Protein AF-0000000077151315 (afdb_homodimer)

Sequence (296 aa):
MQQDHISWLYKYLLETYQSPILENFLQLEIVEMAEGKFICKTKILDKHCNIYGFVHGGTLASLSDIVMGVSCITLKKRVVTIDMNNSYIKNSPVGCSLTAVGEVISNGKTIMRASGQIFNEDQQLLVRSQASYFVTGNFCENDYPRIKMQQDHISWLYKYLLETYQSPILENFLQLEIVEMAEGKFICKTKILDKHCNIYGFVHGGTLASLSDIVMGVSCITLKKRVVTIDMNNSYIKNSPVGCSLTAVGEVISNGKTIMRASGQIFNEDQQLLVRSQASYFVTGNFCENDYPRIK

Foldseek 3Di:
DPPQQQNVVVVVVVVVCVPPDPSVLQPWAWDDDDAQKTKIKGAFAPSQPDPVQWGDPVSVQVLFCVGQQVNLCSNFFDWDWDDKDKDFDDIDGHGWMKMKMKGWPANDPFKTKMKMWMATPVRDTGMIMITMIGTPGGHGPVPPPPPD/DPPQQFNVVVVVVVVVCVPPDPSVLQPWAWDDDDAQKTKIKGAFAPSQPDPVQWGDPVSVQVLFCVGQQVNLCSNFFDWDWDDKDKDFDDIDGHGWMKMKMKGWPANDPFKTKMKMWMATPVRDTGMIMITMIGTPGGHGPVPPPPPD

Radius of gyration: 18.77 Å; Cα contacts (8 Å, |Δi|>4): 744; chains: 2; bounding box: 46×67×43 Å

Organism: Ruminiclostridium cellulolyticum (strain ATCC 35319 / DSM 5812 / JCM 6584 / H10) (NCBI:txid394503)

Structure (mmCIF, N/CA/C/O backbone):
data_AF-0000000077151315-model_v1
#
loop_
_entity.id
_entity.type
_entity.pdbx_description
1 polymer 'Thioesterase superfamily protein'
#
loop_
_atom_site.group_PDB
_atom_site.id
_atom_site.type_symbol
_atom_site.label_atom_id
_atom_site.label_alt_id
_atom_site.label_comp_id
_atom_site.label_asym_id
_atom_site.label_entity_id
_atom_site.label_seq_id
_atom_site.pdbx_PDB_ins_code
_atom_site.Cartn_x
_atom_site.Cartn_y
_atom_site.Cartn_z
_atom_site.occupancy
_atom_site.B_iso_or_equiv
_atom_site.auth_seq_id
_atom_site.auth_comp_id
_atom_site.auth_asym_id
_atom_site.auth_atom_id
_atom_site.pdbx_PDB_model_num
ATOM 1 N N . MET A 1 1 ? 4.988 -30.891 -23.516 1 41.81 1 MET A N 1
ATOM 2 C CA . MET A 1 1 ? 5.695 -31.016 -22.234 1 41.81 1 MET A CA 1
ATOM 3 C C . MET A 1 1 ? 5.062 -30.109 -21.188 1 41.81 1 MET A C 1
ATOM 5 O O . MET A 1 1 ? 4.562 -29.031 -21.5 1 41.81 1 MET A O 1
ATOM 9 N N . GLN A 1 2 ? 4.453 -30.688 -20.188 1 49.34 2 GLN A N 1
ATOM 10 C CA . GLN A 1 2 ? 3.682 -29.969 -19.172 1 49.34 2 GLN A CA 1
ATOM 11 C C . GLN A 1 2 ? 4.383 -28.688 -18.75 1 49.34 2 GLN A C 1
ATOM 13 O O . GLN A 1 2 ? 5.527 -28.719 -18.281 1 49.34 2 GLN A O 1
ATOM 18 N N . GLN A 1 3 ? 4.043 -27.641 -19.344 1 62.59 3 GLN A N 1
ATOM 19 C CA . GLN A 1 3 ? 4.676 -26.359 -19.047 1 62.59 3 GLN A CA 1
ATOM 20 C C . GLN A 1 3 ? 4.766 -26.125 -17.531 1 62.59 3 GLN A C 1
ATOM 22 O O . GLN A 1 3 ? 3.793 -26.344 -16.812 1 62.59 3 GLN A O 1
ATOM 27 N N . ASP A 1 4 ? 6.02 -26.078 -17.016 1 88.25 4 ASP A N 1
ATOM 28 C CA . ASP A 1 4 ? 6.324 -25.766 -15.625 1 88.25 4 ASP A CA 1
ATOM 29 C C . ASP A 1 4 ? 5.504 -24.578 -15.133 1 88.25 4 ASP A C 1
ATOM 31 O O . ASP A 1 4 ? 5.215 -23.656 -15.898 1 88.25 4 ASP A O 1
ATOM 35 N N . HIS A 1 5 ? 4.582 -24.797 -14.234 1 93.19 5 HIS A N 1
ATOM 36 C CA . HIS A 1 5 ? 3.748 -23.75 -13.641 1 93.19 5 HIS A CA 1
ATOM 37 C C . HIS A 1 5 ? 4.508 -22.438 -13.531 1 93.19 5 HIS A C 1
ATOM 39 O O . HIS A 1 5 ? 3.957 -21.375 -13.82 1 93.19 5 HIS A O 1
ATOM 45 N N . ILE A 1 6 ? 5.758 -22.531 -13.227 1 96.31 6 ILE A N 1
ATOM 46 C CA . ILE A 1 6 ? 6.562 -21.328 -13.023 1 96.31 6 ILE A CA 1
ATOM 47 C C . ILE A 1 6 ? 6.789 -20.625 -14.359 1 96.31 6 ILE A C 1
ATOM 49 O O . ILE A 1 6 ? 6.707 -19.391 -14.438 1 96.31 6 ILE A O 1
ATOM 53 N N . SER A 1 7 ? 7.051 -21.344 -15.375 1 95.38 7 SER A N 1
ATOM 54 C CA . SER A 1 7 ? 7.262 -20.75 -16.688 1 95.38 7 SER A CA 1
ATOM 55 C C . SER A 1 7 ? 6 -20.078 -17.203 1 95.38 7 SER A C 1
ATOM 57 O O . SER A 1 7 ? 6.062 -18.984 -17.766 1 95.38 7 SER A O 1
ATOM 59 N N . TRP A 1 8 ? 4.953 -20.75 -17.094 1 94.5 8 TRP A N 1
ATOM 60 C CA . TRP A 1 8 ? 3.674 -20.172 -17.5 1 94.5 8 TRP A CA 1
ATOM 61 C C . TRP A 1 8 ? 3.365 -18.906 -16.719 1 94.5 8 TRP A C 1
ATOM 63 O O . TRP A 1 8 ? 2.967 -17.891 -17.297 1 94.5 8 TRP A O 1
ATOM 73 N N . LEU A 1 9 ? 3.506 -18.969 -15.383 1 95.94 9 LEU A N 1
ATOM 74 C CA . LEU A 1 9 ? 3.213 -17.828 -14.516 1 95.94 9 LEU A CA 1
ATOM 75 C C . LEU A 1 9 ? 4.086 -16.641 -14.867 1 95.94 9 LEU A C 1
ATOM 77 O O . LEU A 1 9 ? 3.613 -15.5 -14.859 1 95.94 9 LEU A O 1
ATOM 81 N N . TYR A 1 10 ? 5.324 -16.906 -15.141 1 96.31 10 TYR A N 1
ATOM 82 C CA . TYR A 1 10 ? 6.246 -15.844 -15.539 1 96.31 10 TYR A CA 1
ATOM 83 C C . TYR A 1 10 ? 5.723 -15.094 -16.75 1 96.31 10 TYR A C 1
ATOM 85 O O . TYR A 1 10 ? 5.652 -13.859 -16.75 1 96.31 10 TYR A O 1
ATOM 93 N N . LYS A 1 11 ? 5.32 -15.805 -17.766 1 94.62 11 LYS A N 1
ATOM 94 C CA . LYS A 1 11 ? 4.793 -15.195 -18.984 1 94.62 11 LYS A CA 1
ATOM 95 C C . LYS A 1 11 ? 3.492 -14.445 -18.719 1 94.62 11 LYS A C 1
ATOM 97 O O . LYS A 1 11 ? 3.271 -13.359 -19.25 1 94.62 11 LYS A O 1
ATOM 102 N N . TYR A 1 12 ? 2.684 -15.086 -17.953 1 94.81 12 TYR A N 1
ATOM 103 C CA . TYR A 1 12 ? 1.406 -14.484 -17.578 1 94.81 12 TYR A CA 1
ATOM 104 C C . TYR A 1 12 ? 1.612 -13.141 -16.906 1 94.81 12 TYR A C 1
ATOM 106 O O . TYR A 1 12 ? 0.965 -12.148 -17.266 1 94.81 12 TYR A O 1
ATOM 114 N N . LEU A 1 13 ? 2.512 -13.07 -15.906 1 96.19 13 LEU A N 1
ATOM 115 C CA . LEU A 1 13 ? 2.752 -11.844 -15.148 1 96.19 13 LEU A CA 1
ATOM 116 C C . LEU A 1 13 ? 3.418 -10.789 -16.031 1 96.19 13 LEU A C 1
ATOM 118 O O . LEU A 1 13 ? 3.119 -9.602 -15.906 1 96.19 13 LEU A O 1
ATOM 122 N N . LEU A 1 14 ? 4.297 -11.203 -16.922 1 95.88 14 LEU A N 1
ATOM 123 C CA . LEU A 1 14 ? 4.938 -10.273 -17.844 1 95.88 14 LEU A CA 1
ATOM 124 C C . LEU A 1 14 ? 3.898 -9.531 -18.672 1 95.88 14 LEU A C 1
ATOM 126 O O . LEU A 1 14 ? 4.008 -8.32 -18.891 1 95.88 14 LEU A O 1
ATOM 130 N N . GLU A 1 15 ? 2.977 -10.266 -19.109 1 94.06 15 GLU A N 1
ATOM 131 C CA . GLU A 1 15 ? 1.912 -9.664 -19.922 1 94.06 15 GLU A CA 1
ATOM 132 C C . GLU A 1 15 ? 1.004 -8.789 -19.062 1 94.06 15 GLU A C 1
ATOM 134 O O . GLU A 1 15 ? 0.651 -7.676 -19.453 1 94.06 15 GLU A O 1
ATOM 139 N N . THR A 1 16 ? 0.627 -9.289 -17.953 1 93.88 16 THR A N 1
ATOM 140 C CA . THR A 1 16 ? -0.289 -8.602 -17.047 1 93.88 16 THR A CA 1
ATOM 141 C C . THR A 1 16 ? 0.298 -7.266 -16.578 1 93.88 16 THR A C 1
ATOM 143 O O . THR A 1 16 ? -0.42 -6.273 -16.469 1 93.88 16 THR A O 1
ATOM 146 N N . TYR A 1 17 ? 1.638 -7.211 -16.328 1 95.62 17 TYR A N 1
ATOM 147 C CA . TYR A 1 17 ? 2.297 -6.023 -15.797 1 95.62 17 TYR A CA 1
ATOM 148 C C . TYR A 1 17 ? 2.377 -4.922 -16.844 1 95.62 17 TYR A C 1
ATOM 150 O O . TYR A 1 17 ? 2.717 -3.781 -16.531 1 95.62 17 TYR A O 1
ATOM 158 N N . GLN A 1 18 ? 1.958 -5.234 -18.062 1 94.75 18 GLN A N 1
ATOM 159 C CA . GLN A 1 18 ? 1.896 -4.215 -19.109 1 94.75 18 GLN A CA 1
ATOM 160 C C . GLN A 1 18 ? 0.583 -3.439 -19.047 1 94.75 18 GLN A C 1
ATOM 162 O O . GLN A 1 18 ? 0.461 -2.363 -19.641 1 94.75 18 GLN A O 1
ATOM 167 N N . SER A 1 19 ? -0.425 -4.059 -18.422 1 93.81 19 SER A N 1
ATOM 168 C CA . SER A 1 19 ? -1.686 -3.355 -18.219 1 93.81 19 SER A CA 1
ATOM 169 C C . SER A 1 19 ? -1.535 -2.254 -17.172 1 93.81 19 SER A C 1
ATOM 171 O O . SER A 1 19 ? -0.655 -2.324 -16.312 1 93.81 19 SER A O 1
ATOM 173 N N . PRO A 1 20 ? -2.289 -1.198 -17.234 1 93.12 20 PRO A N 1
ATOM 174 C CA . PRO A 1 20 ? -2.129 -0.068 -16.312 1 93.12 20 PRO A CA 1
ATOM 175 C C . PRO A 1 20 ? -2.693 -0.352 -14.922 1 93.12 20 PRO A C 1
ATOM 177 O O . PRO A 1 20 ? -3.564 0.379 -14.438 1 93.12 20 PRO A O 1
ATOM 180 N N . ILE A 1 21 ? -2.182 -1.355 -14.297 1 94.81 21 ILE A N 1
ATOM 181 C CA . ILE A 1 21 ? -2.572 -1.758 -12.953 1 94.81 21 ILE A CA 1
ATOM 182 C C . ILE A 1 21 ? -1.483 -1.36 -11.953 1 94.81 21 ILE A C 1
ATOM 184 O O . ILE A 1 21 ? -0.568 -0.607 -12.297 1 94.81 21 ILE A O 1
ATOM 188 N N . LEU A 1 22 ? -1.661 -1.704 -10.742 1 96.38 22 LEU A N 1
ATOM 189 C CA . LEU A 1 22 ? -0.76 -1.291 -9.672 1 96.38 22 LEU A CA 1
ATOM 190 C C . LEU A 1 22 ? 0.678 -1.688 -9.984 1 96.38 22 LEU A C 1
ATOM 192 O O . LEU A 1 22 ? 1.598 -0.882 -9.82 1 96.38 22 LEU A O 1
ATOM 196 N N . GLU A 1 23 ? 0.896 -2.9 -10.453 1 97.31 23 GLU A N 1
ATOM 197 C CA . GLU A 1 23 ? 2.232 -3.391 -10.781 1 97.31 23 GLU A CA 1
ATOM 198 C C . GLU A 1 23 ? 2.883 -2.539 -11.867 1 97.31 23 GLU A C 1
ATOM 200 O O . GLU A 1 23 ? 4.098 -2.326 -11.852 1 97.31 23 GLU A O 1
ATOM 205 N N . ASN A 1 24 ? 2.094 -2.084 -12.797 1 96.38 24 ASN A N 1
ATOM 206 C CA . ASN A 1 24 ? 2.59 -1.187 -13.836 1 96.38 24 ASN A CA 1
ATOM 207 C C . ASN A 1 24 ? 2.959 0.181 -13.266 1 96.38 24 ASN A C 1
ATOM 209 O O . ASN A 1 24 ? 3.998 0.743 -13.617 1 96.38 24 ASN A O 1
ATOM 213 N N . PHE A 1 25 ? 2.078 0.684 -12.461 1 97.25 25 PHE A N 1
ATOM 214 C CA . PHE A 1 25 ? 2.369 1.943 -11.789 1 97.25 25 PHE A CA 1
ATOM 215 C C . PHE A 1 25 ? 3.693 1.862 -11.039 1 97.25 25 PHE A C 1
ATOM 217 O O . PHE A 1 25 ? 4.484 2.807 -11.062 1 97.25 25 PHE A O 1
ATOM 224 N N . LEU A 1 26 ? 3.979 0.705 -10.438 1 97.5 26 LEU A N 1
ATOM 225 C CA . LEU A 1 26 ? 5.172 0.499 -9.617 1 97.5 26 LEU A CA 1
ATOM 226 C C . LEU A 1 26 ? 6.375 0.167 -10.492 1 97.5 26 LEU A C 1
ATOM 228 O O . LEU A 1 26 ? 7.504 0.092 -10 1 97.5 26 LEU A O 1
ATOM 232 N N . GLN A 1 27 ? 6.145 -0.12 -11.719 1 96.31 27 GLN A N 1
ATOM 233 C CA . GLN A 1 27 ? 7.203 -0.422 -12.672 1 96.31 27 GLN A CA 1
ATOM 234 C C . GLN A 1 27 ? 8.016 -1.633 -12.227 1 96.31 27 GLN A C 1
ATOM 236 O O . GLN A 1 27 ? 9.25 -1.574 -12.172 1 96.31 27 GLN A O 1
ATOM 241 N N . LEU A 1 28 ? 7.344 -2.701 -12.039 1 97.56 28 LEU A N 1
ATOM 242 C CA . LEU A 1 28 ? 7.992 -3.896 -11.508 1 97.56 28 LEU A CA 1
ATOM 243 C C . LEU A 1 28 ? 8.734 -4.648 -12.609 1 97.56 28 LEU A C 1
ATOM 245 O O . LEU A 1 28 ? 8.234 -4.762 -13.734 1 97.56 28 LEU A O 1
ATOM 249 N N . GLU A 1 29 ? 9.906 -5.051 -12.297 1 97.88 29 GLU A N 1
ATOM 250 C CA . GLU A 1 29 ? 10.688 -5.973 -13.109 1 97.88 29 GLU A CA 1
ATOM 251 C C . GLU A 1 29 ? 10.906 -7.297 -12.383 1 97.88 29 GLU A C 1
ATOM 253 O O . GLU A 1 29 ? 11.461 -7.324 -11.281 1 97.88 29 GLU A O 1
ATOM 258 N N . ILE A 1 30 ? 10.57 -8.414 -13.031 1 98.5 30 ILE A N 1
ATOM 259 C CA . ILE A 1 30 ? 10.727 -9.727 -12.406 1 98.5 30 ILE A CA 1
ATOM 260 C C . ILE A 1 30 ? 12.203 -10.125 -12.43 1 98.5 30 ILE A C 1
ATOM 262 O O . ILE A 1 30 ? 12.844 -10.109 -13.484 1 98.5 30 ILE A O 1
ATOM 266 N N . VAL A 1 31 ? 12.711 -10.492 -11.32 1 98.5 31 VAL A N 1
ATOM 267 C CA . VAL A 1 31 ? 14.109 -10.898 -11.203 1 98.5 31 VAL A CA 1
ATOM 268 C C . VAL A 1 31 ? 14.203 -12.414 -11.086 1 98.5 31 VAL A C 1
ATOM 270 O O . VAL A 1 31 ? 15.023 -13.047 -11.758 1 98.5 31 VAL A O 1
ATOM 273 N N . GLU A 1 32 ? 13.422 -12.945 -10.195 1 98.38 32 GLU A N 1
ATOM 274 C CA . GLU A 1 32 ? 13.438 -14.383 -9.945 1 98.38 32 GLU A CA 1
ATOM 275 C C . GLU A 1 32 ? 12.047 -14.883 -9.539 1 98.38 32 GLU A C 1
ATOM 277 O O . GLU A 1 32 ? 11.32 -14.195 -8.82 1 98.38 32 GLU A O 1
ATOM 282 N N . MET A 1 33 ? 11.766 -16.062 -9.984 1 98.25 33 MET A N 1
ATOM 283 C CA . MET A 1 33 ? 10.531 -16.75 -9.625 1 98.25 33 MET A CA 1
ATOM 284 C C . MET A 1 33 ? 10.766 -18.25 -9.445 1 98.25 33 MET A C 1
ATOM 286 O O . MET A 1 33 ? 11.32 -18.906 -10.336 1 98.25 33 MET A O 1
ATOM 290 N N . ALA A 1 34 ? 10.469 -18.703 -8.344 1 98 34 ALA A N 1
ATOM 291 C CA . ALA A 1 34 ? 10.547 -20.109 -7.992 1 98 34 ALA A CA 1
ATOM 292 C C . ALA A 1 34 ? 9.391 -20.516 -7.082 1 98 34 ALA A C 1
ATOM 294 O O . ALA A 1 34 ? 8.641 -19.656 -6.598 1 98 34 ALA A O 1
ATOM 295 N N . GLU A 1 35 ? 9.25 -21.797 -6.891 1 97.88 35 GLU A N 1
ATOM 296 C CA . GLU A 1 35 ? 8.172 -22.25 -6.012 1 97.88 35 GLU A CA 1
ATOM 297 C C . GLU A 1 35 ? 8.312 -21.656 -4.613 1 97.88 35 GLU A C 1
ATOM 299 O O . GLU A 1 35 ? 9.312 -21.891 -3.932 1 97.88 35 GLU A O 1
ATOM 304 N N . GLY A 1 36 ? 7.348 -20.875 -4.246 1 98.69 36 GLY A N 1
ATOM 305 C CA . GLY A 1 36 ? 7.301 -20.281 -2.916 1 98.69 36 GLY A CA 1
ATOM 306 C C . GLY A 1 36 ? 8.164 -19.047 -2.779 1 98.69 36 GLY A C 1
ATOM 307 O O . GLY A 1 36 ? 8.422 -18.578 -1.667 1 98.69 36 GLY A O 1
ATOM 308 N N . LYS A 1 37 ? 8.695 -18.578 -3.877 1 98.81 37 LYS A N 1
ATOM 309 C CA . LYS A 1 37 ? 9.602 -17.438 -3.822 1 98.81 37 LYS A CA 1
ATOM 310 C C . LYS A 1 37 ? 9.422 -16.531 -5.039 1 98.81 37 LYS A C 1
ATOM 312 O O . LYS A 1 37 ? 9.297 -17.016 -6.164 1 98.81 37 LYS A O 1
ATOM 317 N N . PHE A 1 38 ? 9.406 -15.242 -4.816 1 98.88 38 PHE A N 1
ATOM 318 C CA . PHE A 1 38 ? 9.312 -14.258 -5.883 1 98.88 38 PHE A CA 1
ATOM 319 C C . PHE A 1 38 ? 10.156 -13.031 -5.562 1 98.88 38 PHE A C 1
ATOM 321 O O . PHE A 1 38 ? 10.102 -12.5 -4.453 1 98.88 38 PHE A O 1
ATOM 328 N N . ILE A 1 39 ? 10.969 -12.594 -6.484 1 98.88 39 ILE A N 1
ATOM 329 C CA . ILE A 1 39 ? 11.828 -11.422 -6.344 1 98.88 39 ILE A CA 1
ATOM 330 C C . ILE A 1 39 ? 11.578 -10.461 -7.504 1 98.88 39 ILE A C 1
ATOM 332 O O . ILE A 1 39 ? 11.555 -10.875 -8.664 1 98.88 39 ILE A O 1
ATOM 336 N N . CYS A 1 40 ? 11.375 -9.203 -7.238 1 98.56 40 CYS A N 1
ATOM 337 C CA . CYS A 1 40 ? 11.258 -8.188 -8.273 1 98.56 40 CYS A CA 1
ATOM 338 C C . CYS A 1 40 ? 12.07 -6.949 -7.91 1 98.56 40 CYS A C 1
ATOM 340 O O . CYS A 1 40 ? 12.539 -6.812 -6.777 1 98.56 40 CYS A O 1
ATOM 342 N N . LYS A 1 41 ? 12.258 -6.133 -8.875 1 98.38 41 LYS A N 1
ATOM 343 C CA . LYS A 1 41 ? 12.938 -4.848 -8.734 1 98.38 41 LYS A CA 1
ATOM 344 C C . LYS A 1 41 ? 12.07 -3.709 -9.266 1 98.38 41 LYS A C 1
ATOM 346 O O . LYS A 1 41 ? 11.211 -3.922 -10.125 1 98.38 41 LYS A O 1
ATOM 351 N N . THR A 1 42 ? 12.328 -2.561 -8.742 1 97.75 42 THR A N 1
ATOM 352 C CA . THR A 1 42 ? 11.648 -1.363 -9.227 1 97.75 42 THR A CA 1
ATOM 353 C C . THR A 1 42 ? 12.555 -0.141 -9.094 1 97.75 42 THR A C 1
ATOM 355 O O . THR A 1 42 ? 13.289 -0.012 -8.109 1 97.75 42 THR A O 1
ATOM 358 N N . LYS A 1 43 ? 12.555 0.651 -10.07 1 96.38 43 LYS A N 1
ATOM 359 C CA . LYS A 1 43 ? 13.18 1.968 -9.992 1 96.38 43 LYS A CA 1
ATOM 360 C C . LYS A 1 43 ? 12.211 3.008 -9.438 1 96.38 43 LYS A C 1
ATOM 362 O O . LYS A 1 43 ? 11.125 3.205 -9.992 1 96.38 43 LYS A O 1
ATOM 367 N N . ILE A 1 44 ? 12.648 3.646 -8.445 1 96.69 44 ILE A N 1
ATOM 368 C CA . ILE A 1 44 ? 11.773 4.602 -7.77 1 96.69 44 ILE A CA 1
ATOM 369 C C . ILE A 1 44 ? 11.805 5.938 -8.508 1 96.69 44 ILE A C 1
ATOM 371 O O . ILE A 1 44 ? 12.867 6.539 -8.672 1 96.69 44 ILE A O 1
ATOM 375 N N . LEU A 1 45 ? 10.664 6.336 -8.938 1 96.06 45 LEU A N 1
ATOM 376 C CA . LEU A 1 45 ? 10.445 7.625 -9.586 1 96.06 45 LEU A CA 1
ATOM 377 C C . LEU A 1 45 ? 9.656 8.562 -8.68 1 96.06 45 LEU A C 1
ATOM 379 O O . LEU A 1 45 ? 9.211 8.164 -7.602 1 96.06 45 LEU A O 1
ATOM 383 N N . ASP A 1 46 ? 9.477 9.781 -9.086 1 94.81 46 ASP A N 1
ATOM 384 C CA . ASP A 1 46 ? 8.75 10.773 -8.289 1 94.81 46 ASP A CA 1
ATOM 385 C C . ASP A 1 46 ? 7.352 10.273 -7.934 1 94.81 46 ASP A C 1
ATOM 387 O O . ASP A 1 46 ? 6.867 10.516 -6.824 1 94.81 46 ASP A O 1
ATOM 391 N N . LYS A 1 47 ? 6.723 9.555 -8.836 1 96.06 47 LYS A N 1
ATOM 392 C CA . LYS A 1 47 ? 5.344 9.125 -8.641 1 96.06 47 LYS A CA 1
ATOM 393 C C . LYS A 1 47 ? 5.234 8.117 -7.504 1 96.06 47 LYS A C 1
ATOM 395 O O . LYS A 1 47 ? 4.137 7.848 -7.004 1 96.06 47 LYS A O 1
ATOM 400 N N . HIS A 1 48 ? 6.355 7.516 -7.141 1 97.62 48 HIS A N 1
ATOM 401 C CA . HIS A 1 48 ? 6.363 6.5 -6.09 1 97.62 48 HIS A CA 1
ATOM 402 C C . HIS A 1 48 ? 6.664 7.121 -4.73 1 97.62 48 HIS A C 1
ATOM 404 O O . HIS A 1 48 ? 6.723 6.41 -3.721 1 97.62 48 HIS A O 1
ATOM 410 N N . CYS A 1 49 ? 6.895 8.422 -4.691 1 95.69 49 CYS A N 1
ATOM 411 C CA . CYS A 1 49 ? 7.414 9.078 -3.496 1 95.69 49 CYS A CA 1
ATOM 412 C C . CYS A 1 49 ? 6.332 9.898 -2.809 1 95.69 49 CYS A C 1
ATOM 414 O O . CYS A 1 49 ? 5.305 10.211 -3.416 1 95.69 49 CYS A O 1
ATOM 416 N N . ASN A 1 50 ? 6.586 10.117 -1.556 1 93.25 50 ASN A N 1
ATOM 417 C CA . ASN A 1 50 ? 5.699 10.984 -0.783 1 93.25 50 ASN A CA 1
ATOM 418 C C . ASN A 1 50 ? 6.086 12.453 -0.921 1 93.25 50 ASN A C 1
ATOM 420 O O . ASN A 1 50 ? 6.973 12.797 -1.707 1 93.25 50 ASN A O 1
ATOM 424 N N . ILE A 1 51 ? 5.379 13.281 -0.218 1 90.56 51 ILE A N 1
ATOM 425 C CA . ILE A 1 51 ? 5.512 14.727 -0.36 1 90.56 51 ILE A CA 1
ATOM 426 C C . ILE A 1 51 ? 6.852 15.18 0.219 1 90.56 51 ILE A C 1
ATOM 428 O O . ILE A 1 51 ? 7.27 16.312 0.011 1 90.56 51 ILE A O 1
ATOM 432 N N . TYR A 1 52 ? 7.562 14.289 0.923 1 91 52 TYR A N 1
ATOM 433 C CA . TYR A 1 52 ? 8.852 14.633 1.506 1 91 52 TYR A CA 1
ATOM 434 C C . TYR A 1 52 ? 9.992 14.242 0.572 1 91 52 TYR A C 1
ATOM 436 O O . TYR A 1 52 ? 11.156 14.531 0.853 1 91 52 TYR A O 1
ATOM 444 N N . GLY A 1 53 ? 9.688 13.516 -0.469 1 91.06 53 GLY A N 1
ATOM 445 C CA . GLY A 1 53 ? 10.719 13.125 -1.414 1 91.06 53 GLY A CA 1
ATOM 446 C C . GLY A 1 53 ? 11.297 11.75 -1.13 1 91.06 53 GLY A C 1
ATOM 447 O O . GLY A 1 53 ? 12.344 11.383 -1.669 1 91.06 53 GLY A O 1
ATOM 448 N N . PHE A 1 54 ? 10.68 11.062 -0.267 1 94 54 PHE A N 1
ATOM 449 C CA . PHE A 1 54 ? 11.047 9.68 0.024 1 94 54 PHE A CA 1
ATOM 450 C C . PHE A 1 54 ? 9.992 8.719 -0.516 1 94 54 PHE A C 1
ATOM 452 O O . PHE A 1 54 ? 8.898 9.133 -0.89 1 94 54 PHE A O 1
ATOM 459 N N . VAL A 1 55 ? 10.391 7.473 -0.585 1 96.38 55 VAL A N 1
ATOM 460 C CA . VAL A 1 55 ? 9.43 6.488 -1.062 1 96.38 55 VAL A CA 1
ATOM 461 C C . VAL A 1 55 ? 8.203 6.48 -0.147 1 96.38 55 VAL A C 1
ATOM 463 O O . VAL A 1 55 ? 8.336 6.461 1.079 1 96.38 55 VAL A O 1
ATOM 466 N N . HIS A 1 56 ? 7.047 6.508 -0.727 1 97.56 56 HIS A N 1
ATOM 467 C CA . HIS A 1 56 ? 5.793 6.508 0.013 1 97.56 56 HIS A CA 1
ATOM 468 C C . HIS A 1 56 ? 5.617 5.215 0.803 1 97.56 56 HIS A C 1
ATOM 470 O O . HIS A 1 56 ? 5.922 4.129 0.303 1 97.56 56 HIS A O 1
ATOM 476 N N . GLY A 1 57 ? 5.102 5.277 2.055 1 97.5 57 GLY A N 1
ATOM 477 C CA . GLY A 1 57 ? 4.793 4.082 2.82 1 97.5 57 GLY A CA 1
ATOM 478 C C . GLY A 1 57 ? 3.836 3.146 2.107 1 97.5 57 GLY A C 1
ATOM 479 O O . GLY A 1 57 ? 3.982 1.924 2.182 1 97.5 57 GLY A O 1
ATOM 480 N N . GLY A 1 58 ? 2.85 3.709 1.48 1 98.12 58 GLY A N 1
ATOM 481 C CA . GLY A 1 58 ? 1.908 2.928 0.693 1 98.12 58 GLY A CA 1
ATOM 482 C C . GLY A 1 58 ? 2.561 2.205 -0.471 1 98.12 58 GLY A C 1
ATOM 483 O O . GLY A 1 58 ? 2.172 1.085 -0.808 1 98.12 58 GLY A O 1
ATOM 484 N N . THR A 1 59 ? 3.529 2.844 -1.119 1 98 59 THR A N 1
ATOM 485 C CA . THR A 1 59 ? 4.297 2.209 -2.184 1 98 59 THR A CA 1
ATOM 486 C C . THR A 1 59 ? 5.027 0.975 -1.661 1 98 59 THR A C 1
ATOM 488 O O . THR A 1 59 ? 4.945 -0.101 -2.258 1 98 59 THR A O 1
ATOM 491 N N . LEU A 1 60 ? 5.676 1.15 -0.554 1 98.5 60 LEU A N 1
ATOM 492 C CA . LEU A 1 60 ? 6.426 0.052 0.048 1 98.5 60 LEU A CA 1
ATOM 493 C C . LEU A 1 60 ? 5.488 -1.064 0.495 1 98.5 60 LEU A C 1
ATOM 495 O O . LEU A 1 60 ? 5.801 -2.246 0.336 1 98.5 60 LEU A O 1
ATOM 499 N N . ALA A 1 61 ? 4.336 -0.734 1.057 1 98.69 61 ALA A N 1
ATOM 500 C CA . AL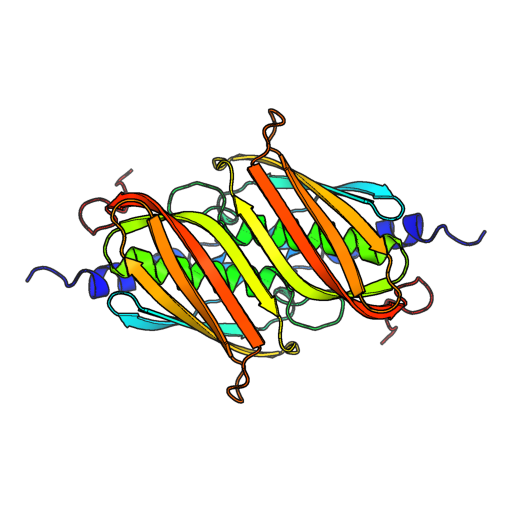A A 1 61 ? 3.34 -1.732 1.44 1 98.69 61 ALA A CA 1
ATOM 501 C C . ALA A 1 61 ? 2.838 -2.502 0.223 1 98.69 61 ALA A C 1
ATOM 503 O O . ALA A 1 61 ? 2.643 -3.719 0.286 1 98.69 61 ALA A O 1
ATOM 504 N N . SER A 1 62 ? 2.598 -1.814 -0.834 1 98.69 62 SER A N 1
ATOM 505 C CA . SER A 1 62 ? 2.135 -2.438 -2.07 1 98.69 62 SER A CA 1
ATOM 506 C C . SER A 1 62 ? 3.16 -3.43 -2.605 1 98.69 62 SER A C 1
ATOM 508 O O . SER A 1 62 ? 2.807 -4.543 -3 1 98.69 62 SER A O 1
ATOM 510 N N . LEU A 1 63 ? 4.422 -2.992 -2.633 1 98.62 63 LEU A N 1
ATOM 511 C CA . LEU A 1 63 ? 5.496 -3.885 -3.061 1 98.62 63 LEU A CA 1
ATOM 512 C C . LEU A 1 63 ? 5.52 -5.152 -2.211 1 98.62 63 LEU A C 1
ATOM 514 O O . LEU A 1 63 ? 5.617 -6.258 -2.744 1 98.62 63 LEU A O 1
ATOM 518 N N . SER A 1 64 ? 5.414 -4.945 -0.918 1 98.88 64 SER A N 1
ATOM 519 C CA . SER A 1 64 ? 5.402 -6.07 0.008 1 98.88 64 SER A CA 1
ATOM 520 C C . SER A 1 64 ? 4.262 -7.031 -0.306 1 98.88 64 SER A C 1
ATOM 522 O O . SER A 1 64 ? 4.469 -8.242 -0.395 1 98.88 64 SER A O 1
ATOM 524 N N . ASP A 1 65 ? 3.086 -6.516 -0.462 1 98.81 65 ASP A N 1
ATOM 525 C CA . ASP A 1 65 ? 1.906 -7.32 -0.761 1 98.81 65 ASP A CA 1
ATOM 526 C C . ASP A 1 65 ? 2.107 -8.133 -2.037 1 98.81 65 ASP A C 1
ATOM 528 O O . ASP A 1 65 ? 1.803 -9.328 -2.074 1 98.81 65 ASP A O 1
ATOM 532 N N . ILE A 1 66 ? 2.607 -7.504 -3.062 1 98.75 66 ILE A N 1
ATOM 533 C CA . ILE A 1 66 ? 2.73 -8.117 -4.383 1 98.75 66 ILE A CA 1
ATOM 534 C C . ILE A 1 66 ? 3.709 -9.281 -4.32 1 98.75 66 ILE A C 1
ATOM 536 O O . ILE A 1 66 ? 3.396 -10.391 -4.77 1 98.75 66 ILE A O 1
ATOM 540 N N . VAL A 1 67 ? 4.879 -9.086 -3.715 1 98.88 67 VAL A N 1
ATOM 541 C CA . VAL A 1 67 ? 5.879 -10.148 -3.756 1 98.88 67 VAL A CA 1
ATOM 542 C C . VAL A 1 67 ? 5.43 -11.32 -2.885 1 98.88 67 VAL A C 1
ATOM 544 O O . VAL A 1 67 ? 5.676 -12.477 -3.219 1 98.88 67 VAL A O 1
ATOM 547 N N . MET A 1 68 ? 4.809 -11.008 -1.756 1 98.88 68 MET A N 1
ATOM 548 C CA . MET A 1 68 ? 4.316 -12.086 -0.907 1 98.88 68 MET A CA 1
ATOM 549 C C . MET A 1 68 ? 3.146 -12.805 -1.567 1 98.88 68 MET A C 1
ATOM 551 O O . MET A 1 68 ? 3.088 -14.039 -1.568 1 98.88 68 MET A O 1
ATOM 555 N N . GLY A 1 69 ? 2.213 -12.094 -2.131 1 98.62 69 GLY A N 1
ATOM 556 C CA . GLY A 1 69 ? 1.089 -12.695 -2.83 1 98.62 69 GLY A CA 1
ATOM 557 C C . GLY A 1 69 ? 1.513 -13.586 -3.982 1 98.62 69 GLY A C 1
ATOM 558 O O . GLY A 1 69 ? 1.028 -14.711 -4.117 1 98.62 69 GLY A O 1
ATOM 559 N N . VAL A 1 70 ? 2.418 -13.102 -4.82 1 98.56 70 VAL A N 1
ATOM 560 C CA . VAL A 1 70 ? 2.875 -13.852 -5.98 1 98.56 70 VAL A CA 1
ATOM 561 C C . VAL A 1 70 ? 3.621 -15.109 -5.523 1 98.56 70 VAL A C 1
ATOM 563 O O . VAL A 1 70 ? 3.521 -16.156 -6.152 1 98.56 70 VAL A O 1
ATOM 566 N N . SER A 1 71 ? 4.434 -15.008 -4.449 1 98.81 71 SER A N 1
ATOM 567 C CA . SER A 1 71 ? 5.094 -16.203 -3.939 1 98.81 71 SER A CA 1
ATOM 568 C C . SER A 1 71 ? 4.086 -17.312 -3.668 1 98.81 71 SER A C 1
ATOM 570 O O . SER A 1 71 ? 4.383 -18.5 -3.881 1 98.81 71 SER A O 1
ATOM 572 N N . CYS A 1 72 ? 2.906 -16.969 -3.197 1 98.5 72 CYS A N 1
ATOM 573 C CA . CYS A 1 72 ? 1.851 -17.953 -2.975 1 98.5 72 CYS A CA 1
ATOM 574 C C . CYS A 1 72 ? 1.34 -18.516 -4.297 1 98.5 72 CYS A C 1
ATOM 576 O O . CYS A 1 72 ? 1.131 -19.719 -4.422 1 98.5 72 CYS A O 1
ATOM 578 N N . ILE A 1 73 ? 1.175 -17.641 -5.258 1 97.75 73 ILE A N 1
ATOM 579 C CA . ILE A 1 73 ? 0.637 -18.031 -6.559 1 97.75 73 ILE A CA 1
ATOM 580 C C . ILE A 1 73 ? 1.597 -19 -7.246 1 97.75 73 ILE A C 1
ATOM 582 O O . ILE A 1 73 ? 1.168 -19.891 -7.98 1 97.75 73 ILE A O 1
ATOM 586 N N . THR A 1 74 ? 2.898 -18.922 -6.977 1 97.88 74 THR A N 1
ATOM 587 C CA . THR A 1 74 ? 3.883 -19.828 -7.535 1 97.88 74 THR A CA 1
ATOM 588 C C . THR A 1 74 ? 3.592 -21.266 -7.098 1 97.88 74 THR A C 1
ATOM 590 O O . THR A 1 74 ? 4.102 -22.219 -7.691 1 97.88 74 THR A O 1
ATOM 593 N N . LEU A 1 75 ? 2.836 -21.422 -6.039 1 97.62 75 LEU A N 1
ATOM 594 C CA . LEU A 1 75 ? 2.48 -22.75 -5.527 1 97.62 75 LEU A CA 1
ATOM 595 C C . LEU A 1 75 ? 1.086 -23.156 -5.992 1 97.62 75 LEU A C 1
ATOM 597 O O . LEU A 1 75 ? 0.442 -24 -5.367 1 97.62 75 LEU A O 1
ATOM 601 N N . LYS A 1 76 ? 0.607 -22.422 -7.02 1 96 76 LYS A N 1
ATOM 602 C CA . LYS A 1 76 ? -0.61 -22.75 -7.758 1 96 76 LYS A CA 1
ATOM 603 C C . LYS A 1 76 ? -1.854 -22.469 -6.922 1 96 76 LYS A C 1
ATOM 605 O O . LYS A 1 76 ? -2.877 -23.141 -7.07 1 96 76 LYS A O 1
ATOM 610 N N . LYS A 1 77 ? -1.751 -21.562 -6.02 1 96.5 77 LYS A N 1
ATOM 611 C CA . LYS A 1 77 ? -2.893 -21.219 -5.176 1 96.5 77 LYS A CA 1
ATOM 612 C C . LYS A 1 77 ? -3.359 -19.797 -5.434 1 96.5 77 LYS A C 1
ATOM 614 O O . LYS A 1 77 ? -2.543 -18.875 -5.508 1 96.5 77 LYS A O 1
ATOM 619 N N . ARG A 1 78 ? -4.645 -19.625 -5.582 1 96.12 78 ARG A N 1
ATOM 620 C CA . ARG A 1 78 ? -5.289 -18.312 -5.586 1 96.12 78 ARG A CA 1
ATOM 621 C C . ARG A 1 78 ? -5.504 -17.797 -4.164 1 96.12 78 ARG A C 1
ATOM 623 O O . ARG A 1 78 ? -6.078 -18.5 -3.328 1 96.12 78 ARG A O 1
ATOM 630 N N . VAL A 1 79 ? -5.035 -16.547 -3.926 1 97.38 79 VAL A N 1
ATOM 631 C CA . VAL A 1 79 ? -5.066 -16.125 -2.531 1 97.38 79 VAL A CA 1
ATOM 632 C C . VAL A 1 79 ? -5.551 -14.68 -2.445 1 97.38 79 VAL A C 1
ATOM 634 O O . VAL A 1 79 ? -5.414 -13.914 -3.402 1 97.38 79 VAL A O 1
ATOM 637 N N . VAL A 1 80 ? -6.117 -14.328 -1.286 1 97.31 80 VAL A N 1
ATOM 638 C CA . VAL A 1 80 ? -6.445 -12.953 -0.925 1 97.31 80 VAL A CA 1
ATOM 639 C C . VAL A 1 80 ? -5.875 -12.633 0.455 1 97.31 80 VAL A C 1
ATOM 641 O O . VAL A 1 80 ? -5.852 -13.492 1.339 1 97.31 80 VAL A O 1
ATOM 644 N N . THR A 1 81 ? -5.422 -11.445 0.619 1 98.19 81 THR A N 1
ATOM 645 C CA . THR A 1 81 ? -4.758 -11.039 1.851 1 98.19 81 THR A CA 1
ATOM 646 C C . THR A 1 81 ? -5.758 -10.938 3 1 98.19 81 THR A C 1
ATOM 648 O O . THR A 1 81 ? -6.828 -10.352 2.848 1 98.19 81 THR A O 1
ATOM 651 N N . ILE A 1 82 ? -5.406 -11.461 4.145 1 98.12 82 ILE A N 1
ATOM 652 C CA . ILE A 1 82 ? -6.273 -11.367 5.312 1 98.12 82 ILE A CA 1
ATOM 653 C C . ILE A 1 82 ? -5.621 -10.477 6.371 1 98.12 82 ILE A C 1
ATOM 655 O O . ILE A 1 82 ? -6.312 -9.82 7.152 1 98.12 82 ILE A O 1
ATOM 659 N N . ASP A 1 83 ? -4.352 -10.531 6.426 1 98.5 83 ASP A N 1
ATOM 660 C CA . ASP A 1 83 ? -3.605 -9.641 7.309 1 98.5 83 ASP A CA 1
ATOM 661 C C . ASP A 1 83 ? -2.209 -9.367 6.754 1 98.5 83 ASP A C 1
ATOM 663 O O . ASP A 1 83 ? -1.593 -10.242 6.145 1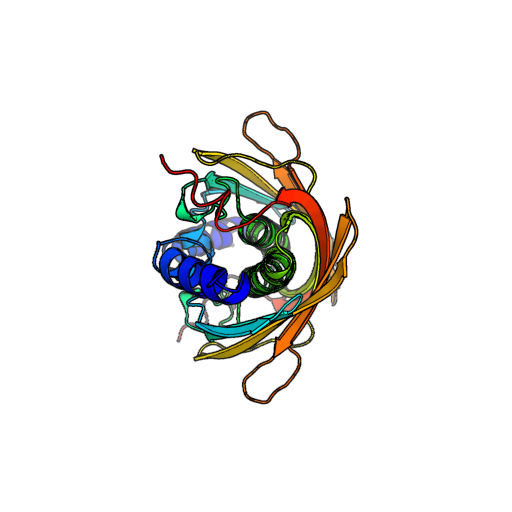 98.5 83 ASP A O 1
ATOM 667 N N . MET A 1 84 ? -1.742 -8.195 7.039 1 98.81 84 MET A N 1
ATOM 668 C CA . MET A 1 84 ? -0.393 -7.824 6.625 1 98.81 84 MET A CA 1
ATOM 669 C C . MET A 1 84 ? 0.222 -6.832 7.602 1 98.81 84 MET A C 1
ATOM 671 O O . MET A 1 84 ? -0.408 -5.836 7.961 1 98.81 84 MET A O 1
ATOM 675 N N . ASN A 1 85 ? 1.396 -7.145 7.984 1 98.88 85 ASN A N 1
ATOM 676 C CA . ASN A 1 85 ? 2.189 -6.27 8.836 1 98.88 85 ASN A CA 1
ATOM 677 C C . ASN A 1 85 ? 3.477 -5.828 8.148 1 98.88 85 ASN A C 1
ATOM 679 O O . ASN A 1 85 ? 4.18 -6.648 7.555 1 98.88 85 ASN A O 1
ATOM 683 N N . ASN A 1 86 ? 3.719 -4.594 8.211 1 98.81 86 ASN A N 1
ATOM 684 C CA . ASN A 1 86 ? 4.949 -4.016 7.68 1 98.81 86 ASN A CA 1
ATOM 685 C C . ASN A 1 86 ? 5.727 -3.264 8.758 1 98.81 86 ASN A C 1
ATOM 687 O O . ASN A 1 86 ? 5.172 -2.404 9.445 1 98.81 86 ASN A O 1
ATOM 691 N N . SER A 1 87 ? 6.941 -3.564 8.883 1 98.88 87 SER A N 1
ATOM 692 C CA . SER A 1 87 ? 7.891 -2.799 9.688 1 98.88 87 SER A CA 1
ATOM 693 C C . SER A 1 87 ? 8.836 -1.994 8.805 1 98.88 87 SER A C 1
ATOM 695 O O . SER A 1 87 ? 9.617 -2.566 8.039 1 98.88 87 SER A O 1
ATOM 697 N N . TYR A 1 88 ? 8.711 -0.704 8.906 1 98.5 88 TYR A N 1
ATOM 698 C CA . TYR A 1 88 ? 9.531 0.205 8.117 1 98.5 88 TYR A CA 1
ATOM 699 C C . TYR A 1 88 ? 10.812 0.575 8.867 1 98.5 88 TYR A C 1
ATOM 701 O O . TYR A 1 88 ? 10.766 1.328 9.844 1 98.5 88 TYR A O 1
ATOM 709 N N . ILE A 1 89 ? 11.922 0.164 8.383 1 97.88 89 ILE A N 1
ATOM 710 C CA . ILE A 1 89 ? 13.18 0.221 9.125 1 97.88 89 ILE A CA 1
ATOM 711 C C . ILE A 1 89 ? 13.984 1.445 8.688 1 97.88 89 ILE A C 1
ATOM 713 O O . ILE A 1 89 ? 14.539 2.164 9.523 1 97.88 89 ILE A O 1
ATOM 717 N N . LYS A 1 90 ? 14.094 1.616 7.387 1 94.5 90 LYS A N 1
ATOM 718 C CA . LYS A 1 90 ? 14.812 2.748 6.809 1 94.5 90 LYS A CA 1
ATOM 719 C C . LYS A 1 90 ? 14.086 3.289 5.582 1 94.5 90 LYS A C 1
ATOM 721 O O . LYS A 1 90 ? 13.398 2.543 4.879 1 94.5 90 LYS A O 1
ATOM 726 N N . ASN A 1 91 ? 14.242 4.582 5.332 1 89.56 91 ASN A N 1
ATOM 727 C CA . ASN A 1 91 ? 13.664 5.188 4.137 1 89.56 91 ASN A CA 1
ATOM 728 C C . ASN A 1 91 ? 14.68 5.242 2.996 1 89.56 91 ASN A C 1
ATOM 730 O O . ASN A 1 91 ? 15.875 5.043 3.211 1 89.56 91 ASN A O 1
ATOM 734 N N . SER A 1 92 ? 14.117 5.352 1.806 1 86.81 92 SER A N 1
ATOM 735 C CA . SER A 1 92 ? 14.969 5.547 0.638 1 86.81 92 SER A CA 1
ATOM 736 C C . SER A 1 92 ? 14.5 6.734 -0.197 1 86.81 92 SER A C 1
ATOM 738 O O . SER A 1 92 ? 13.297 6.949 -0.355 1 86.81 92 SER A O 1
ATOM 740 N N . PRO A 1 93 ? 15.453 7.496 -0.727 1 84.88 93 PRO A N 1
ATOM 741 C CA . PRO A 1 93 ? 15.086 8.672 -1.522 1 84.88 93 PRO A CA 1
ATOM 742 C C . PRO A 1 93 ? 14.648 8.312 -2.939 1 84.88 93 PRO A C 1
ATOM 744 O O . PRO A 1 93 ? 14.875 7.184 -3.391 1 84.88 93 PRO A O 1
ATOM 747 N N . VAL A 1 94 ? 14.094 9.266 -3.561 1 86.19 94 VAL A N 1
ATOM 748 C CA . VAL A 1 94 ? 13.75 9.164 -4.977 1 86.19 94 VAL A CA 1
ATOM 749 C C . VAL A 1 94 ? 15 8.836 -5.789 1 86.19 94 VAL A C 1
ATOM 751 O O . VAL A 1 94 ? 16.094 9.281 -5.453 1 86.19 94 VAL A O 1
ATOM 754 N N . GLY A 1 95 ? 14.75 8.078 -6.816 1 87.31 95 GLY A N 1
ATOM 755 C CA . GLY A 1 95 ? 15.82 7.777 -7.754 1 87.31 95 GLY A CA 1
ATOM 756 C C . GLY A 1 95 ? 16.547 6.484 -7.438 1 87.31 95 GLY A C 1
ATOM 757 O O . GLY A 1 95 ? 17.312 5.98 -8.258 1 87.31 95 GLY A O 1
ATOM 758 N N . CYS A 1 96 ? 16.266 5.922 -6.379 1 90.12 96 CYS A N 1
ATOM 759 C CA . CYS A 1 96 ? 16.922 4.672 -5.996 1 90.12 96 CYS A CA 1
ATOM 760 C C . CYS A 1 96 ? 16.188 3.475 -6.602 1 90.12 96 CYS A C 1
ATOM 762 O O . CYS A 1 96 ? 15.086 3.617 -7.137 1 90.12 96 CYS A O 1
ATOM 764 N N . SER A 1 97 ? 16.922 2.365 -6.598 1 96.31 97 SER A N 1
ATOM 765 C CA . SER A 1 97 ? 16.312 1.094 -6.969 1 96.31 97 SER A CA 1
ATOM 766 C C . SER A 1 97 ? 16.078 0.212 -5.746 1 96.31 97 SER A C 1
ATOM 768 O O . SER A 1 97 ? 16.938 0.135 -4.863 1 96.31 97 SER A O 1
ATOM 770 N N . LEU A 1 98 ? 14.945 -0.438 -5.797 1 98.31 98 LEU A N 1
ATOM 771 C CA . LEU A 1 98 ? 14.617 -1.343 -4.699 1 98.31 98 LEU A CA 1
ATOM 772 C C . LEU A 1 98 ? 14.5 -2.779 -5.199 1 98.31 98 LEU A C 1
ATOM 774 O O . LEU A 1 98 ? 14.086 -3.016 -6.336 1 98.31 98 LEU A O 1
ATOM 778 N N . THR A 1 99 ? 14.906 -3.691 -4.359 1 98.75 99 THR A N 1
ATOM 779 C CA . THR A 1 99 ? 14.641 -5.113 -4.555 1 98.75 99 THR A CA 1
ATOM 780 C C . THR A 1 99 ? 13.672 -5.633 -3.498 1 98.75 99 THR A C 1
ATOM 782 O O . THR A 1 99 ? 13.891 -5.445 -2.299 1 98.75 99 THR A O 1
ATOM 785 N N . ALA A 1 100 ? 12.633 -6.246 -3.926 1 98.88 100 ALA A N 1
ATOM 786 C CA . ALA A 1 100 ? 11.641 -6.832 -3.025 1 98.88 100 ALA A CA 1
ATOM 787 C C . ALA A 1 100 ? 11.625 -8.352 -3.141 1 98.88 100 ALA A C 1
ATOM 789 O O . ALA A 1 100 ? 11.656 -8.898 -4.246 1 98.88 100 ALA A O 1
ATOM 790 N N . VAL A 1 101 ? 11.531 -8.984 -1.964 1 98.94 101 VAL A N 1
ATOM 791 C CA . VAL A 1 101 ? 11.57 -10.438 -1.896 1 98.94 101 VAL A CA 1
ATOM 792 C C . VAL A 1 101 ? 10.359 -10.953 -1.126 1 98.94 101 VAL A C 1
ATOM 794 O O . VAL A 1 101 ? 10.055 -10.469 -0.034 1 98.94 101 VAL A O 1
ATOM 797 N N . GLY A 1 102 ? 9.633 -11.867 -1.701 1 98.94 102 GLY A N 1
ATOM 798 C CA . GLY A 1 102 ? 8.57 -12.594 -1.024 1 98.94 102 GLY A CA 1
ATOM 799 C C . GLY A 1 102 ? 8.852 -14.078 -0.909 1 98.94 102 GLY A C 1
ATOM 800 O O . GLY A 1 102 ? 9.359 -14.695 -1.848 1 98.94 102 GLY A O 1
ATOM 801 N N . GLU A 1 103 ? 8.516 -14.594 0.251 1 98.88 103 GLU A N 1
ATOM 802 C CA . GLU A 1 103 ? 8.719 -16.016 0.487 1 98.88 103 GLU A CA 1
ATOM 803 C C . GLU A 1 103 ? 7.586 -16.609 1.313 1 98.88 103 GLU A C 1
ATOM 805 O O . GLU A 1 103 ? 7.203 -16.062 2.344 1 98.88 103 GLU A O 1
ATOM 810 N N . VAL A 1 104 ? 7.172 -17.781 0.909 1 98.88 104 VAL A N 1
ATOM 811 C CA . VAL A 1 104 ? 6.16 -18.5 1.681 1 98.88 104 VAL A CA 1
ATOM 812 C C . VAL A 1 104 ? 6.812 -19.172 2.891 1 98.88 104 VAL A C 1
ATOM 814 O O . VAL A 1 104 ? 7.805 -19.891 2.754 1 98.88 104 VAL A O 1
ATOM 817 N N . ILE A 1 105 ? 6.234 -18.875 4.035 1 98.5 105 ILE A N 1
ATOM 818 C CA . ILE A 1 105 ? 6.703 -19.453 5.297 1 98.5 105 ILE A CA 1
ATOM 819 C C . ILE A 1 105 ? 5.926 -20.719 5.613 1 98.5 105 ILE A C 1
ATOM 821 O O . ILE A 1 105 ? 6.488 -21.688 6.133 1 98.5 105 ILE A O 1
ATOM 825 N N . SER A 1 106 ? 4.668 -20.672 5.359 1 98.56 106 SER A N 1
ATOM 826 C CA . SER A 1 106 ? 3.764 -21.797 5.621 1 98.56 106 SER A CA 1
ATOM 827 C C . SER A 1 106 ? 2.754 -21.969 4.492 1 98.56 106 SER A C 1
ATOM 829 O O . SER A 1 106 ? 2.023 -21.031 4.156 1 98.56 106 SER A O 1
ATOM 831 N N . ASN A 1 107 ? 2.695 -23.141 3.943 1 98.38 107 ASN A N 1
ATOM 832 C CA . ASN A 1 107 ? 1.833 -23.469 2.812 1 98.38 107 ASN A CA 1
ATOM 833 C C . ASN A 1 107 ? 0.606 -24.266 3.256 1 98.38 107 ASN A C 1
ATOM 835 O O . ASN A 1 107 ? 0.442 -25.422 2.881 1 98.38 107 ASN A O 1
ATOM 839 N N . GLY A 1 108 ? -0.212 -23.625 4.035 1 97.69 108 GLY A N 1
ATOM 840 C CA . GLY A 1 108 ? -1.427 -24.266 4.5 1 97.69 108 GLY A CA 1
ATOM 841 C C . GLY A 1 108 ? -2.471 -24.438 3.414 1 97.69 108 GLY A C 1
ATOM 842 O O . GLY A 1 108 ? -2.436 -23.734 2.4 1 97.69 108 GLY A O 1
ATOM 843 N N . LYS A 1 109 ? -3.43 -25.359 3.664 1 97.62 109 LYS A N 1
ATOM 844 C CA . LYS A 1 109 ? -4.504 -25.609 2.709 1 97.62 109 LYS A CA 1
ATOM 845 C C . LYS A 1 109 ? -5.477 -24.438 2.654 1 97.62 109 LYS A C 1
ATOM 847 O O . LYS A 1 109 ? -5.938 -24.047 1.576 1 97.62 109 LYS A O 1
ATOM 852 N N . THR A 1 110 ? -5.691 -23.859 3.805 1 98.19 110 THR A N 1
ATOM 853 C CA . THR A 1 110 ? -6.676 -22.797 3.914 1 98.19 110 THR A CA 1
ATOM 854 C C . THR A 1 110 ? -5.988 -21.438 4.098 1 98.19 110 THR A C 1
ATOM 856 O O . THR A 1 110 ? -6.422 -20.438 3.527 1 98.19 110 THR A O 1
ATOM 859 N N . ILE A 1 111 ? -4.965 -21.422 4.941 1 98.56 111 ILE A N 1
ATOM 860 C CA . ILE A 1 111 ? -4.227 -20.203 5.23 1 98.56 111 ILE A CA 1
ATOM 861 C C . ILE A 1 111 ? -2.754 -20.391 4.871 1 98.56 111 ILE A C 1
ATOM 863 O O . ILE A 1 111 ? -2.115 -21.344 5.316 1 98.56 111 ILE A O 1
ATOM 867 N N . MET A 1 112 ? -2.287 -19.469 4.055 1 98.81 112 MET A N 1
ATOM 868 C CA . MET A 1 112 ? -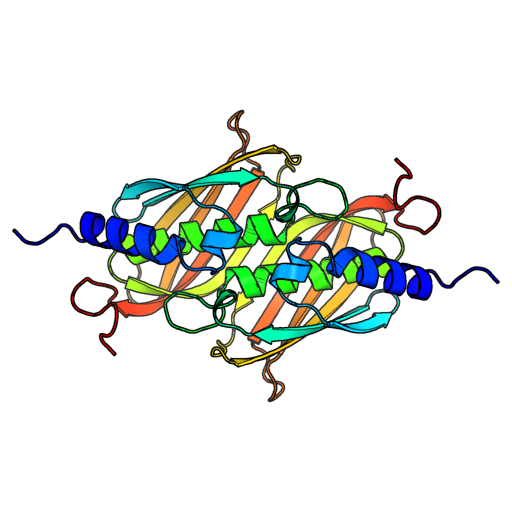0.855 -19.406 3.783 1 98.81 112 MET A CA 1
ATOM 869 C C . MET A 1 112 ? -0.224 -18.203 4.496 1 98.81 112 MET A C 1
ATOM 871 O O . MET A 1 112 ? -0.887 -17.203 4.73 1 98.81 112 MET A O 1
ATOM 875 N N . ARG A 1 113 ? 1.024 -18.375 4.859 1 98.88 113 ARG A N 1
ATOM 876 C CA . ARG A 1 113 ? 1.787 -17.266 5.441 1 98.88 113 ARG A CA 1
ATOM 877 C C . ARG A 1 113 ? 3.045 -16.984 4.629 1 98.88 113 ARG A C 1
ATOM 879 O O . ARG A 1 113 ? 3.723 -17.906 4.176 1 98.88 113 ARG A O 1
ATOM 886 N N . ALA A 1 114 ? 3.326 -15.773 4.473 1 98.94 114 ALA A N 1
ATOM 887 C CA . ALA A 1 114 ? 4.508 -15.359 3.719 1 98.94 114 ALA A CA 1
ATOM 888 C C . ALA A 1 114 ? 5.23 -14.219 4.418 1 98.94 114 ALA A C 1
ATOM 890 O O . ALA A 1 114 ? 4.633 -13.5 5.227 1 98.94 114 ALA A O 1
ATOM 891 N N . SER A 1 115 ? 6.469 -14.133 4.105 1 98.94 115 SER A N 1
ATOM 892 C CA . SER A 1 115 ? 7.285 -13.016 4.566 1 98.94 115 SER A CA 1
ATOM 893 C C . SER A 1 115 ? 7.852 -12.219 3.396 1 98.94 115 SER A C 1
ATOM 895 O O . SER A 1 115 ? 8.023 -12.758 2.299 1 98.94 115 SER A O 1
ATOM 897 N N . GLY A 1 116 ? 8.023 -10.938 3.6 1 98.88 116 GLY A N 1
ATOM 898 C CA . GLY A 1 116 ? 8.57 -10.023 2.607 1 98.88 116 GLY A CA 1
ATOM 899 C C . GLY A 1 116 ? 9.734 -9.203 3.129 1 98.88 116 GLY A C 1
ATOM 900 O O . GLY A 1 116 ? 9.805 -8.898 4.32 1 98.88 116 GLY A O 1
ATOM 901 N N . GLN A 1 117 ? 10.602 -8.93 2.271 1 98.94 117 GLN A N 1
ATOM 902 C CA . GLN A 1 117 ? 11.703 -8.016 2.543 1 98.94 117 GLN A CA 1
ATOM 903 C C . GLN A 1 117 ? 11.945 -7.082 1.361 1 98.94 117 GLN A C 1
ATOM 905 O O . GLN A 1 117 ? 11.828 -7.492 0.205 1 98.94 117 GLN A O 1
ATOM 910 N N . ILE A 1 118 ? 12.289 -5.828 1.651 1 98.81 118 ILE A N 1
ATOM 911 C CA . ILE A 1 118 ? 12.672 -4.863 0.625 1 98.81 118 ILE A CA 1
ATOM 912 C C . ILE A 1 118 ? 14.055 -4.289 0.941 1 98.81 118 ILE A C 1
ATOM 914 O O . ILE A 1 118 ? 14.312 -3.873 2.07 1 98.81 118 ILE A O 1
ATOM 918 N N . PHE A 1 119 ? 14.852 -4.246 -0.07 1 98.56 119 PHE A N 1
ATOM 919 C CA . PHE A 1 119 ? 16.219 -3.76 0.054 1 98.56 119 PHE A CA 1
ATOM 920 C C . PHE A 1 119 ? 16.484 -2.615 -0.919 1 98.56 119 PHE A C 1
ATOM 922 O O . PHE A 1 119 ? 15.875 -2.559 -1.993 1 98.56 119 PHE A O 1
ATOM 929 N N . ASN A 1 120 ? 17.391 -1.713 -0.513 1 96.56 120 ASN A N 1
ATOM 930 C CA . ASN A 1 120 ? 17.875 -0.737 -1.483 1 96.56 120 ASN A CA 1
ATOM 931 C C . ASN A 1 120 ? 19.078 -1.263 -2.252 1 96.56 120 ASN A C 1
ATOM 933 O O . ASN A 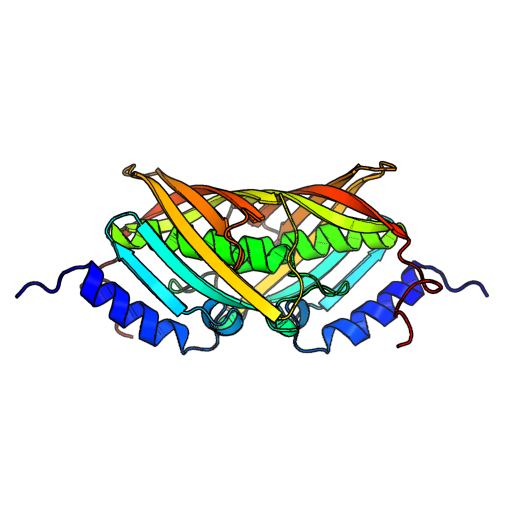1 120 ? 19.406 -2.447 -2.168 1 96.56 120 ASN A O 1
ATOM 937 N N . GLU A 1 121 ? 19.734 -0.391 -3.014 1 94.06 121 GLU A N 1
ATOM 938 C CA . GLU A 1 121 ? 20.828 -0.782 -3.889 1 94.06 121 GLU A CA 1
ATOM 939 C C . GLU A 1 121 ? 22.062 -1.202 -3.08 1 94.06 121 GLU A C 1
ATOM 941 O O . GLU A 1 121 ? 22.875 -1.992 -3.551 1 94.06 121 GLU A O 1
ATOM 946 N N . ASP A 1 122 ? 22.156 -0.662 -1.908 1 93.75 122 ASP A N 1
ATOM 947 C CA . ASP A 1 122 ? 23.281 -0.986 -1.033 1 93.75 122 ASP A CA 1
ATOM 948 C C . ASP A 1 122 ? 22.984 -2.221 -0.187 1 93.75 122 ASP A C 1
ATOM 950 O O . ASP A 1 122 ? 23.672 -2.49 0.796 1 93.75 122 ASP A O 1
ATOM 954 N N . GLN A 1 123 ? 21.875 -2.861 -0.435 1 95 123 GLN A N 1
ATOM 955 C CA . GLN A 1 123 ? 21.453 -4.09 0.226 1 95 123 GLN A CA 1
ATOM 956 C C . GLN A 1 123 ? 21.078 -3.83 1.683 1 95 123 GLN A C 1
ATOM 958 O O . GLN A 1 123 ? 21.156 -4.73 2.521 1 95 123 GLN A O 1
ATOM 963 N N . GLN A 1 124 ? 20.781 -2.611 1.946 1 96.31 124 GLN A N 1
ATOM 964 C CA . GLN A 1 124 ? 20.219 -2.316 3.258 1 96.31 124 GLN A CA 1
ATOM 965 C C . GLN A 1 124 ? 18.734 -2.67 3.305 1 96.31 124 GLN A C 1
ATOM 967 O O . GLN A 1 124 ? 17.984 -2.385 2.363 1 96.31 124 GLN A O 1
ATOM 972 N N . LEU A 1 125 ? 18.359 -3.314 4.434 1 98.25 125 LEU A N 1
ATOM 973 C CA . LEU A 1 125 ? 16.953 -3.68 4.633 1 98.25 125 LEU A CA 1
ATOM 974 C C . LEU A 1 125 ? 16.109 -2.445 4.934 1 98.25 125 LEU A C 1
ATOM 976 O O . LEU A 1 125 ? 16.391 -1.709 5.883 1 98.25 125 LEU A O 1
ATOM 980 N N . LEU A 1 126 ? 15.078 -2.246 4.148 1 98.19 126 LEU A N 1
ATOM 981 C CA . LEU A 1 126 ? 14.211 -1.088 4.316 1 98.19 126 LEU A CA 1
ATOM 982 C C . LEU A 1 126 ? 12.914 -1.479 5.023 1 98.19 126 LEU A C 1
ATOM 984 O O . LEU A 1 126 ? 12.398 -0.723 5.848 1 98.19 126 LEU A O 1
ATOM 988 N N . VAL A 1 127 ? 12.352 -2.629 4.664 1 98.69 127 VAL A N 1
ATOM 989 C CA . VAL A 1 127 ? 11.055 -3.062 5.184 1 98.69 127 VAL A CA 1
ATOM 990 C C . VAL A 1 127 ? 11.078 -4.57 5.426 1 98.69 127 VAL A C 1
ATOM 992 O O . VAL A 1 127 ? 11.609 -5.328 4.613 1 98.69 127 VAL A O 1
ATOM 995 N N . ARG A 1 128 ? 10.516 -4.965 6.477 1 98.81 128 ARG A N 1
ATOM 996 C CA . ARG A 1 128 ? 10.148 -6.355 6.734 1 98.81 128 ARG A CA 1
ATOM 997 C C . ARG A 1 128 ? 8.633 -6.504 6.863 1 98.81 128 ARG A C 1
ATOM 999 O O . ARG A 1 128 ? 7.98 -5.703 7.535 1 98.81 128 ARG A O 1
ATOM 1006 N N . SER A 1 129 ? 8.133 -7.523 6.246 1 98.88 129 SER A N 1
ATOM 1007 C CA . SER A 1 129 ? 6.684 -7.711 6.273 1 98.88 129 SER A CA 1
ATOM 1008 C C . SER A 1 129 ? 6.316 -9.172 6.516 1 98.88 129 SER A C 1
ATOM 1010 O O . SER A 1 129 ? 7.137 -10.062 6.293 1 98.88 129 SER A O 1
ATOM 1012 N N . GLN A 1 130 ? 5.168 -9.352 6.988 1 98.88 130 GLN A N 1
ATOM 1013 C CA . GLN A 1 130 ? 4.52 -10.648 7.113 1 98.88 130 GLN A CA 1
ATOM 1014 C C . GLN A 1 130 ? 3.033 -10.555 6.781 1 98.88 130 GLN A C 1
ATOM 1016 O O . GLN A 1 130 ? 2.369 -9.586 7.148 1 98.88 130 GLN A O 1
ATOM 1021 N N . ALA A 1 131 ? 2.539 -11.625 6.207 1 98.88 131 ALA A N 1
ATOM 1022 C CA . ALA A 1 131 ? 1.12 -11.609 5.859 1 98.88 131 ALA A CA 1
ATOM 1023 C C . ALA A 1 131 ? 0.533 -13.023 5.891 1 98.88 131 ALA A C 1
ATOM 1025 O O . ALA A 1 131 ? 1.265 -14.008 5.781 1 98.88 131 ALA A O 1
ATOM 1026 N N . SER A 1 132 ? -0.722 -13.031 6.07 1 98.81 132 SER A N 1
ATOM 1027 C CA . SER A 1 132 ? -1.525 -14.234 5.898 1 98.81 132 SER A CA 1
ATOM 1028 C C . SER A 1 132 ? -2.482 -14.102 4.719 1 98.81 132 SER A C 1
ATOM 1030 O O . SER A 1 132 ? -3.025 -13.023 4.473 1 98.81 132 SER A O 1
ATOM 1032 N N . TYR A 1 133 ? -2.67 -15.172 4.066 1 98.69 133 TYR A N 1
ATOM 1033 C CA . TYR A 1 133 ? -3.518 -15.211 2.879 1 98.69 133 TYR A CA 1
ATOM 1034 C C . TYR A 1 133 ? -4.547 -16.328 2.98 1 98.69 133 TYR A C 1
ATOM 1036 O O . TYR A 1 133 ? -4.215 -17.453 3.385 1 98.69 133 TYR A O 1
ATOM 1044 N N . PHE A 1 134 ? -5.746 -16.016 2.631 1 98.44 134 PHE A N 1
ATOM 1045 C CA . PHE A 1 134 ? -6.789 -17.031 2.504 1 98.44 134 PHE A CA 1
ATOM 1046 C C . PHE A 1 134 ? -6.773 -17.656 1.114 1 98.44 134 PHE A C 1
ATOM 1048 O O . PHE A 1 134 ? -6.754 -16.938 0.109 1 98.44 134 PHE A O 1
ATOM 1055 N N . VAL A 1 135 ? -6.777 -18.953 1.046 1 98.06 135 VAL A N 1
ATOM 1056 C CA . VAL A 1 135 ? -6.773 -19.672 -0.227 1 98.06 135 VAL A CA 1
ATOM 1057 C C . VAL A 1 135 ? -8.203 -19.766 -0.765 1 98.06 135 VAL A C 1
ATOM 1059 O O . VAL A 1 135 ? -9.07 -20.359 -0.122 1 98.06 135 VAL A O 1
ATOM 1062 N N . THR A 1 136 ? -8.398 -19.219 -1.941 1 95.88 136 THR A N 1
ATOM 1063 C CA . THR A 1 136 ? -9.75 -19.203 -2.488 1 95.88 136 THR A CA 1
ATOM 1064 C C . THR A 1 136 ? -9.891 -20.203 -3.629 1 95.88 136 THR A C 1
ATOM 1066 O O . THR A 1 136 ? -10.977 -20.375 -4.184 1 95.88 136 THR A O 1
ATOM 1069 N N . GLY A 1 137 ? -8.805 -20.812 -4.031 1 94.38 137 GLY A N 1
ATOM 1070 C CA . GLY A 1 137 ? -8.805 -21.781 -5.102 1 94.38 137 GLY A CA 1
ATOM 1071 C C . GLY A 1 137 ? -7.438 -22 -5.727 1 94.38 137 GLY A C 1
ATOM 1072 O O . GLY A 1 137 ? -6.414 -21.797 -5.07 1 94.38 137 GLY A O 1
ATOM 1073 N N . ASN A 1 138 ? -7.5 -22.531 -6.914 1 93.5 138 ASN A N 1
ATOM 1074 C CA . ASN A 1 138 ? -6.266 -22.797 -7.645 1 93.5 138 ASN A CA 1
ATOM 1075 C C . ASN A 1 138 ? -5.961 -21.688 -8.648 1 93.5 138 ASN A C 1
ATOM 1077 O O . ASN A 1 138 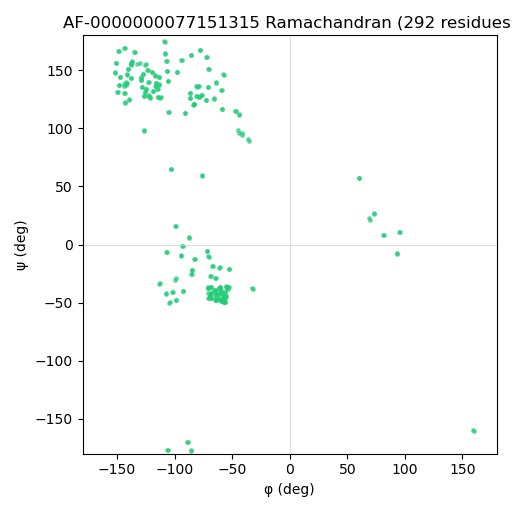? -6.875 -21.047 -9.172 1 93.5 138 ASN A O 1
ATOM 1081 N N . PHE A 1 139 ? -4.715 -21.5 -8.836 1 93.88 139 PHE A N 1
ATOM 1082 C CA . PHE A 1 139 ? -4.25 -20.609 -9.891 1 93.88 139 PHE A CA 1
ATOM 1083 C C . PHE A 1 139 ? -3.254 -21.312 -10.797 1 93.88 139 PHE A C 1
ATOM 1085 O O . PHE A 1 139 ? -2.068 -21.406 -10.477 1 93.88 139 PHE A O 1
ATOM 1092 N N . CYS A 1 140 ? -3.83 -21.766 -11.93 1 88 140 CYS A N 1
ATOM 1093 C CA . CYS A 1 140 ? -2.986 -22.5 -12.867 1 88 140 CYS A CA 1
ATOM 1094 C C . CYS A 1 140 ? -3.451 -22.297 -14.305 1 88 140 CYS A C 1
ATOM 1096 O O . CYS A 1 140 ? -4.465 -21.625 -14.539 1 88 140 CYS A O 1
ATOM 1098 N N . GLU A 1 141 ? -2.584 -22.703 -15.195 1 84.19 141 GLU A N 1
ATOM 1099 C CA . GLU A 1 141 ? -2.775 -22.469 -16.625 1 84.19 141 GLU A CA 1
ATOM 1100 C C . GLU A 1 141 ? -4.137 -22.969 -17.078 1 84.19 141 GLU A C 1
ATOM 1102 O O . GLU A 1 141 ? -4.699 -22.453 -18.062 1 84.19 141 GLU A O 1
ATOM 1107 N N . ASN A 1 142 ? -4.684 -23.828 -16.344 1 78.69 142 ASN A N 1
ATOM 1108 C CA . ASN A 1 142 ? -5.98 -24.375 -16.734 1 78.69 142 ASN A CA 1
ATOM 1109 C C . ASN A 1 142 ? -7.129 -23.5 -16.25 1 78.69 142 ASN A C 1
ATOM 1111 O O . ASN A 1 142 ? -8.227 -23.531 -16.797 1 78.69 142 ASN A O 1
ATOM 1115 N N . ASP A 1 143 ? -6.945 -22.75 -15.219 1 72.75 143 ASP A N 1
ATOM 1116 C CA . ASP A 1 143 ? -7.984 -21.938 -14.57 1 72.75 143 ASP A CA 1
ATOM 1117 C C . ASP A 1 143 ? -7.91 -20.484 -15.016 1 72.75 143 ASP A C 1
ATOM 1119 O O . ASP A 1 143 ? -8.922 -19.781 -15.016 1 72.75 143 ASP A O 1
ATOM 1123 N N . TYR A 1 144 ? -6.82 -19.953 -15.383 1 65.75 144 TYR A N 1
ATOM 1124 C CA . TYR A 1 144 ? -6.602 -18.547 -15.688 1 65.75 144 TYR A CA 1
ATOM 1125 C C . TYR A 1 144 ? -5.852 -18.391 -17 1 65.75 144 TYR A C 1
ATOM 1127 O O . TYR A 1 144 ? -4.988 -19.203 -17.344 1 65.75 144 TYR A O 1
ATOM 1135 N N . PRO A 1 145 ? -5.988 -17.281 -17.656 1 56.28 145 PRO A N 1
ATOM 1136 C CA . PRO A 1 145 ? -7.062 -16.297 -17.5 1 56.28 145 PRO A CA 1
ATOM 1137 C C . PRO A 1 145 ? -8.43 -16.844 -17.922 1 56.28 145 PRO A C 1
ATOM 1139 O O . PRO A 1 145 ? -8.508 -17.75 -18.766 1 56.28 145 PRO A O 1
ATOM 1142 N N . ARG A 1 146 ? -9.547 -16.75 -16.922 1 49.19 146 ARG A N 1
ATOM 1143 C CA . ARG A 1 146 ? -10.852 -17.156 -17.422 1 49.19 146 ARG A CA 1
ATOM 1144 C C . ARG A 1 146 ? -11.109 -16.578 -18.812 1 49.19 146 ARG A C 1
ATOM 1146 O O . ARG A 1 146 ? -10.93 -15.383 -19.031 1 49.19 146 ARG A O 1
ATOM 1153 N N . ILE A 1 147 ? -10.867 -17.297 -19.844 1 37.72 147 ILE A N 1
ATOM 1154 C CA . ILE A 1 147 ? -11.367 -16.953 -21.172 1 37.72 147 ILE A CA 1
ATOM 1155 C C . ILE A 1 147 ? -12.766 -16.344 -21.062 1 37.72 147 ILE A C 1
ATOM 1157 O O . ILE A 1 147 ? -13.672 -16.953 -20.484 1 37.72 147 ILE A O 1
ATOM 1161 N N . LYS A 1 148 ? -12.836 -15.016 -20.938 1 34.62 148 LYS A N 1
ATOM 1162 C CA . LYS A 1 148 ? -14.156 -14.531 -21.344 1 34.62 148 LYS A CA 1
ATOM 1163 C C . LYS A 1 148 ? -14.578 -15.141 -22.672 1 34.62 148 LYS A C 1
ATOM 1165 O O . LYS A 1 148 ? -13.773 -15.258 -23.594 1 34.62 148 LYS A O 1
ATOM 1170 N N . MET B 1 1 ? -5.555 37.125 8.617 1 41.34 1 MET B N 1
ATOM 1171 C CA . MET B 1 1 ? -6.109 36.188 9.586 1 41.34 1 MET B CA 1
ATOM 1172 C C . MET B 1 1 ? -5.414 34.844 9.477 1 41.34 1 MET B C 1
ATOM 1174 O O . MET B 1 1 ? -5.016 34.406 8.391 1 41.34 1 MET B O 1
ATOM 1178 N N . GLN B 1 2 ? -4.648 34.469 10.477 1 49.41 2 GLN B N 1
ATOM 1179 C CA . GLN B 1 2 ? -3.807 33.281 10.477 1 49.41 2 GLN B CA 1
ATOM 1180 C C . GLN B 1 2 ? -4.527 32.094 9.844 1 49.41 2 GLN B C 1
ATOM 1182 O O . GLN B 1 2 ? -5.609 31.688 10.297 1 49.41 2 GLN B O 1
ATOM 1187 N N . GLN B 1 3 ? -4.309 31.859 8.625 1 62.38 3 GLN B N 1
ATOM 1188 C CA . GLN B 1 3 ? -4.973 30.781 7.918 1 62.38 3 GLN B CA 1
ATOM 1189 C C . GLN B 1 3 ? -4.918 29.484 8.727 1 62.38 3 GLN B C 1
ATOM 1191 O O . GLN B 1 3 ? -3.871 29.125 9.266 1 62.38 3 GLN B O 1
ATOM 1196 N N . ASP B 1 4 ? -6.121 29.016 9.164 1 88.19 4 ASP B N 1
ATOM 1197 C CA . ASP B 1 4 ? -6.297 27.75 9.867 1 88.19 4 ASP B CA 1
ATOM 1198 C C . ASP B 1 4 ? -5.496 26.625 9.203 1 88.19 4 ASP B C 1
ATOM 1200 O O . ASP B 1 4 ? -5.312 26.625 7.984 1 88.19 4 ASP B O 1
ATOM 1204 N N . HIS B 1 5 ? -4.488 26.125 9.867 1 93 5 HIS B N 1
ATOM 1205 C CA . HIS B 1 5 ? -3.646 25.031 9.383 1 93 5 HIS B CA 1
ATOM 1206 C C . HIS B 1 5 ? -4.441 24.078 8.508 1 93 5 HIS B C 1
ATOM 1208 O O . HIS B 1 5 ? -3.959 23.625 7.465 1 93 5 HIS B O 1
ATOM 1214 N N . ILE B 1 6 ? -5.652 23.844 8.883 1 96.19 6 ILE B N 1
ATOM 1215 C CA . ILE B 1 6 ? -6.484 22.891 8.164 1 96.19 6 ILE B CA 1
ATOM 1216 C C . ILE B 1 6 ? -6.844 23.438 6.785 1 96.19 6 ILE B C 1
ATOM 1218 O O . ILE B 1 6 ? -6.816 22.719 5.789 1 96.19 6 ILE B O 1
ATOM 1222 N N . SER B 1 7 ? -7.168 24.672 6.703 1 95.25 7 SER B N 1
ATOM 1223 C CA . SER B 1 7 ? -7.512 25.297 5.43 1 95.25 7 SER B CA 1
ATOM 1224 C C . SER B 1 7 ? -6.32 25.297 4.477 1 95.25 7 SER B C 1
ATOM 1226 O O . SER B 1 7 ? -6.473 25.016 3.289 1 95.25 7 SER B O 1
ATOM 1228 N N . TRP B 1 8 ? -5.246 25.688 4.969 1 94.5 8 TRP B N 1
ATOM 1229 C CA . TRP B 1 8 ? -4.027 25.688 4.164 1 94.5 8 TRP B CA 1
ATOM 1230 C C . TRP B 1 8 ? -3.705 24.281 3.676 1 94.5 8 TRP B C 1
ATOM 1232 O O . TRP B 1 8 ? -3.396 24.078 2.498 1 94.5 8 TRP B O 1
ATOM 1242 N N . LEU B 1 9 ? -3.73 23.297 4.594 1 95.88 9 LEU B N 1
ATOM 1243 C CA . LEU B 1 9 ? -3.408 21.906 4.266 1 95.88 9 LEU B CA 1
ATOM 1244 C C . LEU B 1 9 ? -4.352 21.375 3.195 1 95.88 9 LEU B C 1
ATOM 1246 O O . LEU B 1 9 ? -3.926 20.656 2.291 1 95.88 9 LEU B O 1
ATOM 1250 N N . TYR B 1 10 ? -5.594 21.703 3.332 1 96.25 10 TYR B N 1
ATOM 1251 C CA . TYR B 1 10 ? -6.59 21.281 2.348 1 96.25 10 TYR B CA 1
ATOM 1252 C C . TYR B 1 10 ? -6.195 21.75 0.949 1 96.25 10 TYR B C 1
ATOM 1254 O O . TYR B 1 10 ? -6.172 20.938 0.01 1 96.25 10 TYR B O 1
ATOM 1262 N N . LYS B 1 11 ? -5.859 22.984 0.801 1 94.56 11 LYS B N 1
ATOM 1263 C CA . LYS B 1 11 ? -5.461 23.547 -0.489 1 94.56 11 LYS B CA 1
ATOM 1264 C C . LYS B 1 11 ? -4.172 22.906 -0.99 1 94.56 11 LYS B C 1
ATOM 1266 O O . LYS B 1 11 ? -4.035 22.609 -2.18 1 94.56 11 LYS B O 1
ATOM 1271 N N . TYR B 1 12 ? -3.271 22.766 -0.08 1 94.75 12 TYR B N 1
ATOM 1272 C CA . TYR B 1 12 ? -1.992 22.141 -0.405 1 94.75 12 TYR B CA 1
ATOM 1273 C C . TYR B 1 12 ? -2.193 20.75 -0.978 1 94.75 12 TYR B C 1
ATOM 1275 O O . TYR B 1 12 ? -1.617 20.406 -2.014 1 94.75 12 TYR B O 1
ATOM 1283 N N . LEU B 1 13 ? -3.008 19.906 -0.324 1 96.12 13 LEU B N 1
ATOM 1284 C CA . LEU B 1 13 ? -3.232 18.531 -0.753 1 96.12 13 LEU B CA 1
ATOM 1285 C C . LEU B 1 13 ? -4.008 18.5 -2.066 1 96.12 13 LEU B C 1
ATOM 1287 O O . LEU B 1 13 ? -3.746 17.641 -2.92 1 96.12 13 LEU B O 1
ATOM 1291 N N . LEU B 1 14 ? -4.941 19.406 -2.242 1 95.75 14 LEU B N 1
ATOM 1292 C CA . LEU B 1 14 ? -5.691 19.484 -3.492 1 95.75 14 LEU B CA 1
ATOM 1293 C C . LEU B 1 14 ? -4.75 19.688 -4.676 1 95.75 14 LEU B C 1
ATOM 1295 O O . LEU B 1 14 ? -4.922 19.062 -5.723 1 95.75 14 LEU B O 1
ATOM 1299 N N . GLU B 1 15 ? -3.838 20.531 -4.477 1 94 15 GLU B N 1
ATOM 1300 C CA . GLU B 1 15 ? -2.863 20.797 -5.531 1 94 15 GLU B CA 1
ATOM 1301 C C . GLU B 1 15 ? -1.922 19.609 -5.723 1 94 15 GLU B C 1
ATOM 1303 O O . GLU B 1 15 ? -1.645 19.203 -6.855 1 94 15 GLU B O 1
ATOM 1308 N N . THR B 1 16 ? -1.435 19.094 -4.664 1 93.88 16 THR B N 1
ATOM 1309 C CA . THR B 1 16 ? -0.475 17.984 -4.68 1 93.88 16 THR B CA 1
ATOM 1310 C C . THR B 1 16 ? -1.074 16.766 -5.355 1 93.88 16 THR B C 1
ATOM 1312 O O . THR B 1 16 ? -0.388 16.062 -6.098 1 93.88 16 THR B O 1
ATOM 1315 N N . TYR B 1 17 ? -2.387 16.484 -5.125 1 95.56 17 TYR B N 1
ATOM 1316 C CA . TYR B 1 17 ? -3.045 15.281 -5.633 1 95.56 17 TYR B CA 1
ATOM 1317 C C . TYR B 1 17 ? -3.25 15.367 -7.141 1 95.56 17 TYR B C 1
ATOM 1319 O O . TYR B 1 17 ? -3.605 14.375 -7.785 1 95.56 17 TYR B O 1
ATOM 1327 N N . GLN B 1 18 ? -2.928 16.516 -7.719 1 94.62 18 GLN B N 1
ATOM 1328 C CA . GLN B 1 18 ? -2.992 16.656 -9.172 1 94.62 18 GLN B CA 1
ATOM 1329 C C . GLN B 1 18 ? -1.709 16.156 -9.828 1 94.62 18 GLN B C 1
ATOM 1331 O O . GLN B 1 18 ? -1.678 15.922 -11.039 1 94.62 18 GLN B O 1
ATOM 1336 N N . SER B 1 19 ? -0.628 16.125 -9.055 1 93.75 19 SER B N 1
ATOM 1337 C CA . SER B 1 19 ? 0.617 15.555 -9.562 1 93.75 19 SER B CA 1
ATOM 1338 C C . SER B 1 19 ? 0.51 14.039 -9.719 1 93.75 19 SER B C 1
ATOM 1340 O O . SER B 1 19 ? -0.296 13.398 -9.039 1 93.75 19 SER B O 1
ATOM 1342 N N . PRO B 1 20 ? 1.217 13.438 -10.625 1 93.12 20 PRO B N 1
ATOM 1343 C CA . PRO B 1 20 ? 1.092 12 -10.883 1 93.12 20 PRO B CA 1
ATOM 1344 C C . PRO B 1 20 ? 1.78 11.148 -9.812 1 93.12 20 PRO B C 1
ATOM 1346 O O . PRO B 1 20 ? 2.67 10.352 -10.133 1 93.12 20 PRO B O 1
ATOM 1349 N N . ILE B 1 21 ? 1.357 11.289 -8.609 1 94.81 21 ILE B N 1
ATOM 1350 C CA . ILE B 1 21 ? 1.874 10.547 -7.469 1 94.81 21 ILE B CA 1
ATOM 1351 C C . ILE B 1 21 ? 0.857 9.492 -7.039 1 94.81 21 ILE B C 1
ATOM 1353 O O . ILE B 1 21 ? -0.111 9.227 -7.758 1 94.81 21 ILE B O 1
ATOM 1357 N N . LEU B 1 22 ? 1.144 8.789 -6.004 1 96.31 22 LEU B N 1
ATOM 1358 C CA . LEU B 1 22 ? 0.319 7.676 -5.559 1 96.31 22 LEU B CA 1
ATOM 1359 C C . LEU B 1 22 ? -1.125 8.117 -5.344 1 96.31 22 LEU B C 1
ATOM 1361 O O . LEU B 1 22 ? -2.059 7.438 -5.777 1 96.31 22 LEU B O 1
ATOM 1365 N N . GLU B 1 23 ? -1.331 9.258 -4.699 1 97.25 23 GLU B N 1
ATOM 1366 C CA . GLU B 1 23 ? -2.67 9.773 -4.426 1 97.25 23 GLU B CA 1
ATOM 1367 C C . GLU B 1 23 ? -3.439 10.023 -5.719 1 97.25 23 GLU B C 1
ATOM 1369 O O . GLU B 1 23 ? -4.656 9.836 -5.773 1 97.25 23 GLU B O 1
ATOM 1374 N N . ASN B 1 24 ? -2.744 10.469 -6.723 1 96.31 24 ASN B N 1
ATOM 1375 C CA . ASN B 1 24 ? -3.357 10.664 -8.031 1 96.31 24 ASN B CA 1
ATOM 1376 C C . ASN B 1 24 ? -3.73 9.328 -8.68 1 96.31 24 ASN B C 1
ATOM 1378 O O . ASN B 1 24 ? -4.816 9.195 -9.242 1 96.31 24 ASN B O 1
ATOM 1382 N N . PHE B 1 25 ? -2.812 8.422 -8.625 1 97.31 25 PHE B N 1
ATOM 1383 C CA . PHE B 1 25 ? -3.094 7.078 -9.133 1 97.31 25 PHE B CA 1
ATOM 1384 C C . PHE B 1 25 ? -4.348 6.508 -8.484 1 97.31 25 PHE B C 1
ATOM 1386 O O . PHE B 1 25 ? -5.176 5.887 -9.156 1 97.31 25 PHE B O 1
ATOM 1393 N N . LEU B 1 26 ? -4.535 6.785 -7.188 1 97.56 26 LEU B N 1
ATOM 1394 C CA . LEU B 1 26 ? -5.648 6.25 -6.406 1 97.56 26 LEU B CA 1
ATOM 1395 C C . LEU B 1 26 ? -6.906 7.082 -6.617 1 97.56 26 LEU B C 1
ATOM 1397 O O . LEU B 1 26 ? -7.988 6.711 -6.152 1 97.56 26 LEU B O 1
ATOM 1401 N N . GLN B 1 27 ? -6.773 8.211 -7.199 1 96.31 27 GLN B N 1
ATOM 1402 C CA . GLN B 1 27 ? -7.898 9.094 -7.5 1 96.31 27 GLN B CA 1
ATOM 1403 C C . GLN B 1 27 ? -8.625 9.508 -6.223 1 96.31 27 GLN B C 1
ATOM 1405 O O . GLN B 1 27 ? -9.852 9.375 -6.133 1 96.31 27 GLN B O 1
ATOM 1410 N N . LEU B 1 28 ? -7.902 10.094 -5.348 1 97.62 28 LEU B N 1
ATOM 1411 C CA . LEU B 1 28 ? -8.461 10.43 -4.043 1 97.62 28 LEU B CA 1
ATOM 1412 C C . LEU B 1 28 ? -9.258 11.727 -4.113 1 97.62 28 LEU B C 1
ATOM 1414 O O . LEU B 1 28 ? -8.844 12.68 -4.781 1 97.62 28 LEU B O 1
ATOM 1418 N N . GLU B 1 29 ? -10.375 11.711 -3.508 1 97.88 29 GLU B N 1
ATOM 1419 C CA . GLU B 1 29 ? -11.195 12.898 -3.26 1 97.88 29 GLU B CA 1
ATOM 1420 C C . GLU B 1 29 ? -11.297 13.188 -1.766 1 97.88 29 GLU B C 1
ATOM 1422 O O . GLU B 1 29 ? -11.758 12.344 -0.994 1 97.88 29 GLU B O 1
ATOM 1427 N N . ILE B 1 30 ? -10.977 14.414 -1.367 1 98.5 30 ILE B N 1
ATOM 1428 C CA . ILE B 1 30 ? -11.039 14.773 0.044 1 98.5 30 ILE B CA 1
ATOM 1429 C C . ILE B 1 30 ? -12.492 15 0.457 1 98.5 30 ILE B C 1
ATOM 1431 O O . ILE B 1 30 ? -13.211 15.758 -0.185 1 98.5 30 ILE B O 1
ATOM 1435 N N . VAL B 1 31 ? -12.883 14.375 1.494 1 98.5 31 VAL B N 1
ATOM 1436 C CA . VAL B 1 31 ? -14.25 14.492 1.987 1 98.5 31 VAL B CA 1
ATOM 1437 C C . VAL B 1 31 ? -14.281 15.383 3.229 1 98.5 31 VAL B C 1
ATOM 1439 O O . VAL B 1 31 ? -15.133 16.266 3.35 1 98.5 31 VAL B O 1
ATOM 1442 N N . GLU B 1 32 ? -13.422 15.07 4.141 1 98.38 32 GLU B N 1
ATOM 1443 C CA . GLU B 1 32 ? -13.359 15.797 5.402 1 98.38 32 GLU B CA 1
ATOM 1444 C C . GLU B 1 32 ? -11.93 15.867 5.934 1 98.38 32 GLU B C 1
ATOM 1446 O O . GLU B 1 32 ? -11.164 14.898 5.812 1 98.38 32 GLU B O 1
ATOM 1451 N N . MET B 1 33 ? -11.633 16.969 6.523 1 98.19 33 MET B N 1
ATOM 1452 C CA . MET B 1 33 ? -10.344 17.188 7.176 1 98.19 33 MET B CA 1
ATOM 1453 C C . MET B 1 33 ? -10.508 18.016 8.453 1 98.19 33 MET B C 1
ATOM 1455 O O . MET B 1 33 ? -11.102 19.094 8.422 1 98.19 33 MET B O 1
ATOM 1459 N N . ALA B 1 34 ? -10.094 17.484 9.469 1 97.94 34 ALA B N 1
ATOM 1460 C CA . ALA B 1 34 ? -10.086 18.125 10.781 1 97.94 34 ALA B CA 1
ATOM 1461 C C . ALA B 1 34 ? -8.852 17.734 11.578 1 97.94 34 ALA B C 1
ATOM 1463 O O . ALA B 1 34 ? -8.102 16.844 11.172 1 97.94 34 ALA B O 1
ATOM 1464 N N . GLU B 1 35 ? -8.641 18.422 12.68 1 97.81 35 GLU B N 1
ATOM 1465 C CA . GLU B 1 35 ? -7.48 18.078 13.5 1 97.81 35 GLU B CA 1
ATOM 1466 C C . GLU B 1 35 ? -7.531 16.625 13.953 1 97.81 35 GLU B C 1
ATOM 1468 O O . GLU B 1 35 ? -8.469 16.219 14.648 1 97.81 35 GLU B O 1
ATOM 1473 N N . GLY B 1 36 ? -6.578 15.875 13.516 1 98.62 36 GLY B N 1
ATOM 1474 C CA . GLY B 1 36 ? -6.445 14.484 13.914 1 98.62 36 GLY B CA 1
ATOM 1475 C C . GLY B 1 36 ? -7.344 13.547 13.133 1 98.62 36 GLY B C 1
ATOM 1476 O O . GLY B 1 36 ? -7.523 12.391 13.508 1 98.62 36 GLY B O 1
ATOM 1477 N N . LYS B 1 37 ? -7.973 14.07 12.117 1 98.81 37 LYS B N 1
ATOM 1478 C CA . LYS B 1 37 ? -8.906 13.25 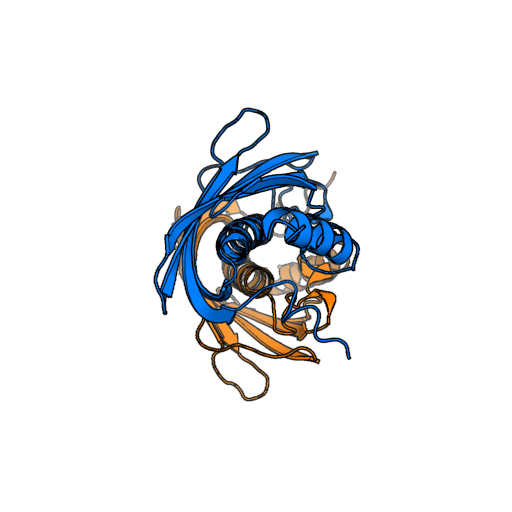11.352 1 98.81 37 LYS B CA 1
ATOM 1479 C C . LYS B 1 37 ? -8.859 13.609 9.867 1 98.81 37 LYS B C 1
ATOM 1481 O O . LYS B 1 37 ? -8.805 14.781 9.508 1 98.81 37 LYS B O 1
ATOM 1486 N N . PHE B 1 38 ? -8.891 12.602 9.031 1 98.88 38 PHE B N 1
ATOM 1487 C CA . PHE B 1 38 ? -8.914 12.781 7.586 1 98.88 38 PHE B CA 1
ATOM 1488 C C . PHE B 1 38 ? -9.781 11.719 6.926 1 98.88 38 PHE B C 1
ATOM 1490 O O . PHE B 1 38 ? -9.656 10.531 7.23 1 98.88 38 PHE B O 1
ATOM 1497 N N . ILE B 1 39 ? -10.68 12.109 6.066 1 98.88 39 ILE B N 1
ATOM 1498 C CA . ILE B 1 39 ? -11.57 11.211 5.332 1 98.88 39 ILE B CA 1
ATOM 1499 C C . ILE B 1 39 ? -11.453 11.484 3.834 1 98.88 39 ILE B C 1
ATOM 1501 O O . ILE B 1 39 ? -11.516 12.641 3.4 1 98.88 39 ILE B O 1
ATOM 1505 N N . CYS B 1 40 ? -11.273 10.477 3.027 1 98.56 40 CYS B N 1
ATOM 1506 C CA . CYS B 1 40 ? -11.289 10.609 1.574 1 98.56 40 CYS B CA 1
ATOM 1507 C C . CYS B 1 40 ? -12.117 9.5 0.93 1 98.56 40 CYS B C 1
ATOM 1509 O O . CYS B 1 40 ? -12.484 8.531 1.592 1 98.56 40 CYS B O 1
ATOM 1511 N N . LYS B 1 41 ? -12.422 9.711 -0.302 1 98.38 41 LYS B N 1
ATOM 1512 C CA . LYS B 1 41 ? -13.125 8.742 -1.136 1 98.38 41 LYS B CA 1
ATOM 1513 C C . LYS B 1 41 ? -12.344 8.445 -2.412 1 98.38 41 LYS B C 1
ATOM 1515 O O . LYS B 1 41 ? -11.555 9.273 -2.873 1 98.38 41 LYS B O 1
ATOM 1520 N N . THR B 1 42 ? -12.602 7.297 -2.928 1 97.75 42 THR B N 1
ATOM 1521 C CA . THR B 1 42 ? -12.008 6.918 -4.207 1 97.75 42 THR B CA 1
ATOM 1522 C C . THR B 1 42 ? -12.945 5.996 -4.98 1 97.75 42 THR B C 1
ATOM 1524 O O . THR B 1 42 ? -13.609 5.137 -4.391 1 97.75 42 THR B O 1
ATOM 1527 N N . LYS B 1 43 ? -13.047 6.234 -6.211 1 96.44 43 LYS B N 1
ATOM 1528 C CA . LYS B 1 43 ? -13.711 5.301 -7.117 1 96.44 43 LYS B CA 1
ATOM 1529 C C . LYS B 1 43 ? -12.742 4.242 -7.629 1 96.44 43 LYS B C 1
ATOM 1531 O O . LYS B 1 43 ? -11.711 4.57 -8.219 1 96.44 43 LYS B O 1
ATOM 1536 N N . ILE B 1 44 ? -13.125 3.041 -7.449 1 96.75 44 ILE B N 1
ATOM 1537 C CA . ILE B 1 44 ? -12.234 1.943 -7.812 1 96.75 44 ILE B CA 1
ATOM 1538 C C . ILE B 1 44 ? -12.375 1.636 -9.305 1 96.75 44 ILE B C 1
ATOM 1540 O O . ILE B 1 44 ? -13.469 1.33 -9.781 1 96.75 44 ILE B O 1
ATOM 1544 N N . LEU B 1 45 ? -11.289 1.765 -9.977 1 96.12 45 LEU B N 1
ATOM 1545 C CA . LEU B 1 45 ? -11.172 1.434 -11.398 1 96.12 45 LEU B CA 1
ATOM 1546 C C . LEU B 1 45 ? -10.344 0.167 -11.594 1 96.12 45 LEU B C 1
ATOM 1548 O O . LEU B 1 45 ? -9.797 -0.375 -10.633 1 96.12 45 LEU B O 1
ATOM 1552 N N . ASP B 1 46 ? -10.25 -0.312 -12.789 1 94.88 46 ASP B N 1
ATOM 1553 C CA . ASP B 1 46 ? -9.5 -1.529 -13.094 1 94.88 46 ASP B CA 1
ATOM 1554 C C . ASP B 1 46 ? -8.062 -1.428 -12.602 1 94.88 46 ASP B C 1
ATOM 1556 O O . ASP B 1 46 ? -7.496 -2.41 -12.117 1 94.88 46 ASP B O 1
ATOM 1560 N N . LYS B 1 47 ? -7.48 -0.254 -12.688 1 96.12 47 LYS B N 1
ATOM 1561 C CA . LYS B 1 47 ? -6.074 -0.066 -12.352 1 96.12 47 LYS B CA 1
ATOM 1562 C C . LYS B 1 47 ? -5.832 -0.285 -10.859 1 96.12 47 LYS B C 1
ATOM 1564 O O . LYS B 1 47 ? -4.691 -0.452 -10.43 1 96.12 47 LYS B O 1
ATOM 1569 N N . HIS B 1 48 ? -6.895 -0.219 -10.078 1 97.62 48 HIS B N 1
ATOM 1570 C CA . HIS B 1 48 ? -6.777 -0.365 -8.633 1 97.62 48 HIS B CA 1
ATOM 1571 C C . HIS B 1 48 ? -6.992 -1.812 -8.203 1 97.62 48 HIS B C 1
ATOM 1573 O O . HIS B 1 48 ? -6.945 -2.125 -7.012 1 97.62 48 HIS B O 1
ATOM 1579 N N . CYS B 1 49 ? -7.27 -2.693 -9.148 1 95.81 49 CYS B N 1
ATOM 1580 C CA . CYS B 1 49 ? -7.719 -4.047 -8.836 1 95.81 49 CYS B CA 1
ATOM 1581 C C . CYS B 1 49 ? -6.617 -5.062 -9.117 1 95.81 49 CYS B C 1
ATOM 1583 O O . CYS B 1 49 ? -5.656 -4.766 -9.828 1 95.81 49 CYS B O 1
ATOM 1585 N N . ASN B 1 50 ? -6.77 -6.172 -8.453 1 93.5 50 ASN B N 1
ATOM 1586 C CA . ASN B 1 50 ? -5.855 -7.281 -8.688 1 93.5 50 ASN B CA 1
ATOM 1587 C C . ASN B 1 50 ? -6.305 -8.148 -9.859 1 93.5 50 ASN B C 1
ATOM 1589 O O . ASN B 1 50 ? -7.27 -7.805 -10.547 1 93.5 50 ASN B O 1
ATOM 1593 N N . ILE B 1 51 ? -5.582 -9.172 -10.094 1 90.69 51 ILE B N 1
ATOM 1594 C CA . ILE B 1 51 ? -5.785 -10.008 -11.273 1 90.69 51 ILE B CA 1
ATOM 1595 C C . ILE B 1 51 ? -7.086 -10.797 -11.133 1 90.69 51 ILE B C 1
ATOM 1597 O O . ILE B 1 51 ? -7.566 -11.391 -12.102 1 90.69 51 ILE B O 1
ATOM 1601 N N . TYR B 1 52 ? -7.699 -10.797 -9.953 1 91.12 52 TYR B N 1
ATOM 1602 C CA . TYR B 1 52 ? -8.953 -11.516 -9.742 1 91.12 52 TYR B CA 1
ATOM 1603 C C . TYR B 1 52 ? -10.148 -10.594 -9.945 1 91.12 52 TYR B C 1
ATOM 1605 O O . TYR B 1 52 ? -11.297 -11.039 -9.883 1 91.12 52 TYR B O 1
ATOM 1613 N N . GLY B 1 53 ? -9.906 -9.32 -10.078 1 91.12 53 GLY B N 1
ATOM 1614 C CA . GLY B 1 53 ? -11 -8.383 -10.305 1 91.12 53 GLY B CA 1
ATOM 1615 C C . GLY B 1 53 ? -11.492 -7.73 -9.023 1 91.12 53 GLY B C 1
ATOM 1616 O O . GLY B 1 53 ? -12.57 -7.125 -9.008 1 91.12 53 GLY B O 1
ATOM 1617 N N . PHE B 1 54 ? -10.773 -7.918 -8.008 1 94 54 PHE B N 1
ATOM 1618 C CA . PHE B 1 54 ? -11.062 -7.262 -6.734 1 94 54 PHE B CA 1
ATOM 1619 C C . PHE B 1 54 ? -10.031 -6.18 -6.441 1 94 54 PHE B C 1
ATOM 1621 O O . PHE B 1 54 ? -8.984 -6.117 -7.09 1 94 54 PHE B O 1
ATOM 1628 N N . VAL B 1 55 ? -10.391 -5.336 -5.504 1 96.5 55 VAL B N 1
ATOM 1629 C CA . VAL B 1 55 ? -9.43 -4.301 -5.137 1 96.5 55 VAL B CA 1
ATOM 1630 C C . VAL B 1 55 ? -8.141 -4.945 -4.645 1 96.5 55 VAL B C 1
ATOM 1632 O O . VAL B 1 55 ? -8.172 -5.871 -3.828 1 96.5 55 VAL B O 1
ATOM 1635 N N . HIS B 1 56 ? -7.031 -4.477 -5.129 1 97.56 56 HIS B N 1
ATOM 1636 C CA . HIS B 1 56 ? -5.719 -4.992 -4.762 1 97.56 56 HIS B CA 1
ATOM 1637 C C . HIS B 1 56 ? -5.426 -4.754 -3.283 1 97.56 56 HIS B C 1
ATOM 1639 O O . HIS B 1 56 ? -5.734 -3.686 -2.752 1 97.56 56 HIS B O 1
ATOM 1645 N N . GLY B 1 57 ? -4.816 -5.727 -2.57 1 97.5 57 GLY B N 1
ATOM 1646 C CA . GLY B 1 57 ? -4.398 -5.527 -1.191 1 97.5 57 GLY B CA 1
ATOM 1647 C C . GLY B 1 57 ? -3.467 -4.344 -1.016 1 97.5 57 GLY B C 1
ATOM 1648 O O . GLY B 1 57 ? -3.557 -3.619 -0.023 1 97.5 57 GLY B O 1
ATOM 1649 N N . GLY B 1 58 ? -2.551 -4.195 -1.931 1 98.12 58 GLY B N 1
ATOM 1650 C CA . GLY B 1 58 ? -1.646 -3.055 -1.92 1 98.12 58 GLY B CA 1
ATOM 1651 C C . GLY B 1 58 ? -2.359 -1.725 -2.062 1 98.12 58 GLY B C 1
ATOM 1652 O O . GLY B 1 58 ? -1.952 -0.729 -1.461 1 98.12 58 GLY B O 1
ATOM 1653 N N . THR B 1 59 ? -3.41 -1.676 -2.881 1 98 59 THR B N 1
ATOM 1654 C CA . THR B 1 59 ? -4.238 -0.483 -3.016 1 98 59 THR B CA 1
ATOM 1655 C C . THR B 1 59 ? -4.879 -0.113 -1.68 1 98 59 THR B C 1
ATOM 1657 O O . THR B 1 59 ? -4.801 1.039 -1.248 1 98 59 THR B O 1
ATOM 1660 N N . LEU B 1 60 ? -5.441 -1.095 -1.05 1 98.5 60 LEU B N 1
ATOM 1661 C CA . LEU B 1 60 ? -6.094 -0.874 0.235 1 98.5 60 LEU B CA 1
ATOM 1662 C C . LEU B 1 60 ? -5.082 -0.462 1.298 1 98.5 60 LEU B C 1
ATOM 1664 O O . LEU B 1 60 ? -5.363 0.408 2.125 1 98.5 60 LEU B O 1
ATOM 1668 N N . ALA B 1 61 ? -3.898 -1.059 1.312 1 98.69 61 ALA B N 1
ATOM 1669 C CA . ALA B 1 61 ? -2.836 -0.67 2.236 1 98.69 61 ALA B CA 1
ATOM 1670 C C . ALA B 1 61 ? -2.406 0.775 2.002 1 98.69 61 ALA B C 1
ATOM 1672 O O . ALA B 1 61 ? -2.16 1.518 2.955 1 98.69 61 ALA B O 1
ATOM 1673 N N . SER B 1 62 ? -2.279 1.152 0.777 1 98.69 62 SER B N 1
ATOM 1674 C CA . SER B 1 62 ? -1.896 2.516 0.422 1 98.69 62 SER B CA 1
ATOM 1675 C C . SER B 1 62 ? -2.924 3.525 0.918 1 98.69 62 SER B C 1
ATOM 1677 O O . SER B 1 62 ? -2.564 4.559 1.484 1 98.69 62 SER B O 1
ATOM 1679 N N . LEU B 1 63 ? -4.207 3.209 0.673 1 98.62 63 LEU B N 1
ATOM 1680 C CA . LEU B 1 63 ? -5.277 4.07 1.167 1 98.62 63 LEU B CA 1
ATOM 1681 C C . LEU B 1 63 ? -5.188 4.238 2.68 1 98.62 63 LEU B C 1
ATOM 1683 O O . LEU B 1 63 ? -5.289 5.352 3.193 1 98.62 63 LEU B O 1
ATOM 1687 N N . SER B 1 64 ? -4.98 3.123 3.334 1 98.88 64 SER B N 1
ATOM 1688 C CA . SER B 1 64 ? -4.852 3.139 4.789 1 98.88 64 SER B CA 1
ATOM 1689 C C . SER B 1 64 ? -3.705 4.043 5.23 1 98.88 64 SER B C 1
ATOM 1691 O O . SER B 1 64 ? -3.877 4.883 6.117 1 98.88 64 SER B O 1
ATOM 1693 N N . ASP B 1 65 ? -2.568 3.885 4.637 1 98.81 65 ASP B N 1
ATOM 1694 C CA . ASP B 1 65 ? -1.389 4.676 4.965 1 98.81 65 ASP B CA 1
ATOM 1695 C C . ASP B 1 65 ? -1.661 6.168 4.781 1 98.81 65 ASP B C 1
ATOM 1697 O O . ASP B 1 65 ? -1.315 6.98 5.645 1 98.81 65 ASP B O 1
ATOM 1701 N N . ILE B 1 66 ? -2.262 6.527 3.68 1 98.75 66 ILE B N 1
ATOM 1702 C CA . ILE B 1 66 ? -2.471 7.922 3.309 1 98.75 66 ILE B CA 1
ATOM 1703 C C . ILE B 1 66 ? -3.398 8.594 4.32 1 98.75 66 ILE B C 1
ATOM 1705 O O . ILE B 1 66 ? -3.082 9.656 4.848 1 98.75 66 ILE B O 1
ATOM 1709 N N . VAL B 1 67 ? -4.523 7.953 4.66 1 98.88 67 VAL B N 1
ATOM 1710 C CA . VAL B 1 67 ? -5.484 8.633 5.527 1 98.88 67 VAL B CA 1
ATOM 1711 C C . VAL B 1 67 ? -4.918 8.742 6.941 1 98.88 67 VAL B C 1
ATOM 1713 O O . VAL B 1 67 ? -5.148 9.734 7.633 1 98.88 67 VAL B O 1
ATOM 1716 N N . MET B 1 68 ? -4.223 7.703 7.367 1 98.88 68 MET B N 1
ATOM 1717 C CA . MET B 1 68 ? -3.621 7.773 8.695 1 98.88 68 MET B CA 1
ATOM 1718 C C . MET B 1 68 ? -2.48 8.789 8.727 1 98.88 68 MET B C 1
ATOM 1720 O O . MET B 1 68 ? -2.377 9.586 9.656 1 98.88 68 MET B O 1
ATOM 1724 N N . GLY B 1 69 ? -1.627 8.789 7.746 1 98.62 69 GLY B N 1
ATOM 1725 C CA . GLY B 1 69 ? -0.541 9.75 7.664 1 98.62 69 GLY B CA 1
ATOM 1726 C C . GLY B 1 69 ? -1.021 11.188 7.641 1 98.62 69 GLY B C 1
ATOM 1727 O O . GLY B 1 69 ? -0.505 12.039 8.375 1 98.62 69 GLY B O 1
ATOM 1728 N N . VAL B 1 70 ? -2.008 11.477 6.812 1 98.56 70 VAL B N 1
ATOM 1729 C CA . VAL B 1 70 ? -2.527 12.836 6.68 1 98.56 70 VAL B CA 1
ATOM 1730 C C . VAL B 1 70 ? -3.188 13.266 7.992 1 98.56 70 VAL B C 1
ATOM 1732 O O . VAL B 1 70 ? -3.102 14.43 8.383 1 98.56 70 VAL B O 1
ATOM 1735 N N . SER B 1 71 ? -3.91 12.352 8.672 1 98.81 71 SER B N 1
ATOM 1736 C CA . SER B 1 71 ? -4.48 12.711 9.969 1 98.81 71 SER B CA 1
ATOM 1737 C C . SER B 1 71 ? -3.416 13.258 10.906 1 98.81 71 SER B C 1
ATOM 1739 O O . SER B 1 71 ? -3.684 14.172 11.695 1 98.81 71 SER B O 1
ATOM 1741 N N . CYS B 1 72 ? -2.215 12.719 10.836 1 98.5 72 CYS B N 1
ATOM 1742 C CA . CYS B 1 72 ? -1.108 13.219 11.648 1 98.5 72 CYS B CA 1
ATOM 1743 C C . CYS B 1 72 ? -0.684 14.609 11.188 1 98.5 72 CYS B C 1
ATOM 1745 O O . CYS B 1 72 ? -0.441 15.492 12.008 1 98.5 72 CYS B O 1
ATOM 1747 N N . ILE B 1 73 ? -0.639 14.797 9.891 1 97.75 73 ILE B N 1
ATOM 1748 C CA . ILE B 1 73 ? -0.192 16.062 9.312 1 97.75 73 ILE B CA 1
ATOM 1749 C C . ILE B 1 73 ? -1.165 17.172 9.688 1 97.75 73 ILE B C 1
ATOM 1751 O O . ILE B 1 73 ? -0.762 18.328 9.859 1 97.75 73 ILE B O 1
ATOM 1755 N N . THR B 1 74 ? -2.436 16.859 9.898 1 97.88 74 THR B N 1
ATOM 1756 C CA . THR B 1 74 ? -3.426 17.844 10.328 1 97.88 74 THR B CA 1
ATOM 1757 C C . THR B 1 74 ? -3.045 18.438 11.672 1 97.88 74 THR B C 1
ATOM 1759 O O . THR B 1 74 ? -3.566 19.484 12.062 1 97.88 74 THR B O 1
ATOM 1762 N N . LEU B 1 75 ? -2.201 17.781 12.406 1 97.56 75 LEU B N 1
ATOM 1763 C CA . LEU B 1 75 ? -1.755 18.25 13.711 1 97.56 75 LEU B CA 1
ATOM 1764 C C . LEU B 1 75 ? -0.389 18.922 13.609 1 97.56 75 LEU B C 1
ATOM 1766 O O . LEU B 1 75 ? 0.338 19.016 14.602 1 97.56 75 LEU B O 1
ATOM 1770 N N . LYS B 1 76 ? -0.025 19.25 12.359 1 95.94 76 LYS B N 1
ATOM 1771 C CA . LYS B 1 76 ? 1.138 20.078 12.039 1 95.94 76 LYS B CA 1
ATOM 1772 C C . LYS B 1 76 ? 2.436 19.297 12.25 1 95.94 76 LYS B C 1
ATOM 1774 O O . LYS B 1 76 ? 3.469 19.891 12.578 1 95.94 76 LYS B O 1
ATOM 1779 N N . LYS B 1 77 ? 2.379 18.031 12.141 1 96.44 77 LYS B N 1
ATOM 1780 C CA . LYS B 1 77 ? 3.574 17.203 12.328 1 96.44 77 LYS B CA 1
ATOM 1781 C C . LYS B 1 77 ? 3.961 16.484 11.039 1 96.44 77 LYS B C 1
ATOM 1783 O O . LYS B 1 77 ? 3.104 15.922 10.359 1 96.44 77 LYS B O 1
ATOM 1788 N N . ARG B 1 78 ? 5.219 16.531 10.711 1 96.12 78 ARG B N 1
ATOM 1789 C CA . ARG B 1 78 ? 5.805 15.719 9.648 1 96.12 78 ARG B CA 1
ATOM 1790 C C . ARG B 1 78 ? 6.113 14.312 10.156 1 96.12 78 ARG B C 1
ATOM 1792 O O . ARG B 1 78 ? 6.781 14.148 11.18 1 96.12 78 ARG B O 1
ATOM 1799 N N . VAL B 1 79 ? 5.621 13.312 9.406 1 97.38 79 VAL B N 1
ATOM 1800 C CA . VAL B 1 79 ? 5.746 11.969 9.969 1 97.38 79 VAL B CA 1
ATOM 1801 C C . VAL B 1 79 ? 6.176 10.992 8.883 1 97.38 79 VAL B C 1
ATOM 1803 O O . VAL B 1 79 ? 5.93 11.219 7.699 1 97.38 79 VAL B O 1
ATOM 1806 N N . VAL B 1 80 ? 6.82 9.898 9.312 1 97.31 80 VAL B N 1
ATOM 1807 C CA . VAL B 1 80 ? 7.121 8.75 8.469 1 97.31 80 VAL B CA 1
ATOM 1808 C C . VAL B 1 80 ? 6.656 7.465 9.156 1 97.31 80 VAL B C 1
ATOM 1810 O O . VAL B 1 80 ? 6.734 7.348 10.383 1 97.31 80 VAL B O 1
ATOM 1813 N N . THR B 1 81 ? 6.191 6.551 8.398 1 98.25 81 THR B N 1
ATOM 1814 C CA . THR B 1 81 ? 5.609 5.32 8.93 1 98.25 81 THR B CA 1
ATOM 1815 C C . THR B 1 81 ? 6.695 4.422 9.516 1 98.25 81 THR B C 1
ATOM 1817 O O . THR B 1 81 ? 7.73 4.199 8.883 1 98.25 81 THR B O 1
ATOM 1820 N N . ILE B 1 82 ? 6.449 3.879 10.664 1 98.12 82 ILE B N 1
ATOM 1821 C CA . ILE B 1 82 ? 7.406 2.961 11.281 1 98.12 82 ILE B CA 1
ATOM 1822 C C . ILE B 1 82 ? 6.809 1.556 11.336 1 98.12 82 ILE B C 1
ATOM 1824 O O . ILE B 1 82 ? 7.539 0.563 11.281 1 98.12 82 ILE B O 1
ATOM 1828 N N . ASP B 1 83 ? 5.551 1.493 11.516 1 98.5 83 ASP B N 1
ATOM 1829 C CA . ASP B 1 83 ? 4.844 0.217 11.469 1 98.5 83 ASP B CA 1
ATOM 1830 C C . ASP B 1 83 ? 3.396 0.408 11.016 1 98.5 83 ASP B C 1
ATOM 1832 O O . ASP B 1 83 ? 2.766 1.415 11.344 1 98.5 83 ASP B O 1
ATOM 1836 N N . MET B 1 84 ? 2.916 -0.567 10.344 1 98.81 84 MET B N 1
ATOM 1837 C CA . MET B 1 84 ? 1.524 -0.543 9.898 1 98.81 84 MET B CA 1
ATOM 1838 C C . MET B 1 84 ? 0.954 -1.955 9.82 1 98.81 84 MET B C 1
ATOM 1840 O O . MET B 1 84 ? 1.575 -2.85 9.242 1 98.81 84 MET B O 1
ATOM 1844 N N . ASN B 1 85 ? -0.176 -2.086 10.398 1 98.88 85 ASN B N 1
ATOM 1845 C CA . ASN B 1 85 ? -0.931 -3.332 10.352 1 98.88 85 ASN B CA 1
ATOM 1846 C C . ASN B 1 85 ? -2.285 -3.141 9.672 1 98.88 85 ASN B C 1
ATOM 1848 O O . ASN B 1 85 ? -3.002 -2.182 9.969 1 98.88 85 ASN B O 1
ATOM 1852 N N . ASN B 1 86 ? -2.57 -4.008 8.797 1 98.81 86 ASN B N 1
ATOM 1853 C CA . ASN B 1 86 ? -3.857 -4.023 8.109 1 98.81 86 ASN B CA 1
ATOM 1854 C C . ASN B 1 86 ? -4.574 -5.355 8.289 1 98.81 86 ASN B C 1
ATOM 1856 O O . ASN B 1 86 ? -4.004 -6.414 8.031 1 98.81 86 ASN B O 1
ATOM 1860 N N . SER B 1 87 ? -5.758 -5.301 8.711 1 98.88 87 SER B N 1
ATOM 1861 C CA . SER B 1 87 ? -6.668 -6.441 8.719 1 98.88 87 SER B CA 1
ATOM 1862 C C . SER B 1 87 ? -7.711 -6.324 7.613 1 98.88 87 SER B C 1
ATOM 1864 O O . SER B 1 87 ? -8.523 -5.398 7.617 1 98.88 87 SER B O 1
ATOM 1866 N N . TYR B 1 88 ? -7.621 -7.238 6.688 1 98.5 88 TYR B N 1
ATOM 1867 C CA . TYR B 1 88 ? -8.539 -7.25 5.551 1 98.5 88 TYR B CA 1
ATOM 1868 C C . TYR B 1 88 ? -9.758 -8.109 5.848 1 98.5 88 TYR B C 1
ATOM 1870 O O . TYR B 1 88 ? -9.672 -9.336 5.891 1 98.5 88 TYR B O 1
ATOM 1878 N N . ILE B 1 89 ? -10.898 -7.512 5.941 1 97.88 89 ILE B N 1
ATOM 1879 C CA . ILE B 1 89 ? -12.094 -8.164 6.477 1 97.88 89 ILE B CA 1
ATOM 1880 C C . ILE B 1 89 ? -12.969 -8.656 5.332 1 97.88 89 ILE B C 1
ATOM 1882 O O . ILE B 1 89 ? -13.477 -9.781 5.367 1 97.88 89 ILE B O 1
ATOM 1886 N N . LYS B 1 90 ? -13.195 -7.777 4.371 1 94.56 90 LYS B N 1
ATOM 1887 C CA . LYS B 1 90 ? -14 -8.102 3.197 1 94.56 90 LYS B CA 1
ATOM 1888 C C . LYS B 1 90 ? -13.406 -7.492 1.933 1 94.56 90 LYS B C 1
ATOM 1890 O O . LYS B 1 90 ? -12.766 -6.441 1.986 1 94.56 90 LYS B O 1
ATOM 1895 N N . ASN B 1 91 ? -13.633 -8.148 0.799 1 89.44 91 ASN B N 1
ATOM 1896 C CA . ASN B 1 91 ? -13.188 -7.613 -0.484 1 89.44 91 ASN B CA 1
ATOM 1897 C C . ASN B 1 91 ? -14.289 -6.797 -1.159 1 89.44 91 ASN B C 1
ATOM 1899 O O . ASN B 1 91 ? -15.453 -6.867 -0.764 1 89.44 91 ASN B O 1
ATOM 1903 N N . SER B 1 92 ? -13.828 -5.941 -2.057 1 86.88 92 SER B N 1
ATOM 1904 C CA . SER B 1 92 ? -14.781 -5.207 -2.885 1 86.88 92 SER B CA 1
ATOM 1905 C C . SER B 1 92 ? -14.422 -5.312 -4.363 1 86.88 92 SER B C 1
ATOM 1907 O O . SER B 1 92 ? -13.25 -5.289 -4.727 1 86.88 92 SER B O 1
ATOM 1909 N N . PRO B 1 93 ? -15.445 -5.434 -5.203 1 84.88 93 PRO B N 1
ATOM 1910 C CA . PRO B 1 93 ? -15.188 -5.57 -6.641 1 84.88 93 PRO B CA 1
ATOM 1911 C C . PRO B 1 93 ? -14.844 -4.238 -7.309 1 84.88 93 PRO B C 1
ATOM 1913 O O . PRO B 1 93 ? -15.062 -3.178 -6.723 1 84.88 93 PRO B O 1
ATOM 1916 N N . VAL B 1 94 ? -14.383 -4.371 -8.477 1 86.25 94 VAL B N 1
ATOM 1917 C CA . VAL B 1 94 ? -14.148 -3.211 -9.328 1 86.25 94 VAL B CA 1
ATOM 1918 C C . VAL B 1 94 ? -15.445 -2.426 -9.508 1 86.25 94 VAL B C 1
ATOM 1920 O O . VAL B 1 94 ? -16.531 -3.01 -9.539 1 86.25 94 VAL B O 1
ATOM 1923 N N . GLY B 1 95 ? -15.258 -1.141 -9.617 1 87.31 95 GLY B N 1
ATOM 1924 C CA . GLY B 1 95 ? -16.391 -0.272 -9.898 1 87.31 95 GLY B CA 1
ATOM 1925 C C . GLY B 1 95 ? -17.031 0.295 -8.648 1 87.31 95 GLY B C 1
ATOM 1926 O O . GLY B 1 95 ? -17.844 1.219 -8.734 1 87.31 95 GLY B O 1
ATOM 1927 N N . CYS B 1 96 ? -16.641 -0.143 -7.562 1 90 96 CYS B N 1
ATOM 1928 C CA . CYS B 1 96 ? -17.219 0.349 -6.312 1 90 96 CYS B CA 1
ATOM 1929 C C . CYS B 1 96 ? -16.5 1.61 -5.848 1 90 96 CYS B C 1
ATOM 1931 O O . CYS B 1 96 ? -15.438 1.963 -6.383 1 90 96 CYS B O 1
ATOM 1933 N N . SER B 1 97 ? -17.172 2.303 -4.949 1 96.25 97 SER B N 1
ATOM 1934 C CA . SER B 1 97 ? -16.547 3.43 -4.27 1 96.25 97 SER B CA 1
ATOM 1935 C C . SER B 1 97 ? -16.188 3.074 -2.828 1 96.25 97 SER B C 1
ATOM 1937 O O . SER B 1 97 ? -16.969 2.41 -2.137 1 96.25 97 SER B O 1
ATOM 1939 N N . LEU B 1 98 ? -15.039 3.576 -2.449 1 98.31 98 LEU B N 1
ATOM 1940 C CA . LEU B 1 98 ? -14.594 3.338 -1.082 1 98.31 98 LEU B CA 1
ATOM 1941 C C . LEU B 1 98 ? -14.469 4.652 -0.316 1 98.31 98 LEU B C 1
ATOM 1943 O O . LEU B 1 98 ? -14.141 5.688 -0.901 1 98.31 98 LEU B O 1
ATOM 1947 N N . THR B 1 99 ? -14.758 4.59 0.951 1 98.75 99 THR B N 1
ATOM 1948 C CA . THR B 1 99 ? -14.461 5.668 1.889 1 98.75 99 THR B CA 1
ATOM 1949 C C . THR B 1 99 ? -13.391 5.234 2.885 1 98.75 99 THR B C 1
ATOM 1951 O O . THR B 1 99 ? -13.516 4.195 3.531 1 98.75 99 THR B O 1
ATOM 1954 N N . ALA B 1 100 ? -12.359 5.992 2.994 1 98.88 100 ALA B N 1
ATOM 1955 C CA . ALA B 1 100 ? -11.281 5.723 3.936 1 98.88 100 ALA B CA 1
ATOM 1956 C C . ALA B 1 100 ? -11.211 6.793 5.02 1 98.88 100 ALA B C 1
ATOM 1958 O O . ALA B 1 100 ? -11.32 7.988 4.727 1 98.88 100 ALA B O 1
ATOM 1959 N N . VAL B 1 101 ? -11.016 6.309 6.246 1 98.94 101 VAL B N 1
ATOM 1960 C CA . VAL B 1 101 ? -10.992 7.199 7.402 1 98.94 101 VAL B CA 1
ATOM 1961 C C . VAL B 1 101 ? -9.703 6.988 8.195 1 98.94 101 VAL B C 1
ATOM 1963 O O . VAL B 1 101 ? -9.336 5.852 8.5 1 98.94 101 VAL B O 1
ATOM 1966 N N . GLY B 1 102 ? -8.992 8.039 8.461 1 98.94 102 GLY B N 1
ATOM 1967 C CA . GLY B 1 102 ? -7.848 8.031 9.359 1 98.94 102 GLY B CA 1
ATOM 1968 C C . GLY B 1 102 ? -8.055 8.898 10.594 1 98.94 102 GLY B C 1
ATOM 1969 O O . GLY B 1 102 ? -8.617 9.992 10.5 1 98.94 102 GLY B O 1
ATOM 1970 N N . GLU B 1 103 ? -7.609 8.359 11.703 1 98.88 103 GLU B N 1
ATOM 1971 C CA . GLU B 1 103 ? -7.742 9.086 12.961 1 98.88 103 GLU B CA 1
ATOM 1972 C C . GLU B 1 103 ? -6.523 8.883 13.852 1 98.88 103 GLU B C 1
ATOM 1974 O O . GLU B 1 103 ? -6.082 7.75 14.062 1 98.88 103 GLU B O 1
ATOM 1979 N N . VAL B 1 104 ? -6.098 9.953 14.445 1 98.88 104 VAL B N 1
ATOM 1980 C CA . VAL B 1 104 ? -5.004 9.867 15.406 1 98.88 104 VAL B CA 1
ATOM 1981 C C . VAL B 1 104 ? -5.527 9.352 16.734 1 98.88 104 VAL B C 1
ATOM 1983 O O . VAL B 1 104 ? -6.5 9.883 17.281 1 98.88 104 VAL B O 1
ATOM 1986 N N . ILE B 1 105 ? -4.871 8.312 17.203 1 98.5 105 ILE B N 1
ATOM 1987 C CA . ILE B 1 105 ? -5.215 7.699 18.484 1 98.5 105 ILE B CA 1
ATOM 1988 C C . ILE B 1 105 ? -4.363 8.312 19.594 1 98.5 105 ILE B C 1
ATOM 1990 O O . ILE B 1 105 ? -4.844 8.508 20.719 1 98.5 105 ILE B O 1
ATOM 1994 N N . SER B 1 106 ? -3.143 8.531 19.297 1 98.62 106 SER B N 1
ATOM 1995 C CA . SER B 1 106 ? -2.18 9.078 20.25 1 98.62 106 SER B CA 1
ATOM 1996 C C . SER B 1 106 ? -1.258 10.094 19.578 1 98.62 106 SER B C 1
ATOM 1998 O O . SER B 1 106 ? -0.594 9.773 18.594 1 98.62 106 SER B O 1
ATOM 2000 N N . ASN B 1 107 ? -1.203 11.273 20.109 1 98.38 107 ASN B N 1
ATOM 2001 C CA . ASN B 1 107 ? -0.422 12.383 19.562 1 98.38 107 ASN B CA 1
ATOM 2002 C C . ASN B 1 107 ? 0.866 12.602 20.344 1 98.38 107 ASN B C 1
ATOM 2004 O O . ASN B 1 107 ? 1.041 13.641 20.984 1 98.38 107 ASN B O 1
ATOM 2008 N N . GLY B 1 108 ? 1.721 11.625 20.281 1 97.75 108 GLY B N 1
ATOM 2009 C CA . GLY B 1 108 ? 2.992 11.734 20.984 1 97.75 108 GLY B CA 1
ATOM 2010 C C . GLY B 1 108 ? 3.951 12.711 20.328 1 97.75 108 GLY B C 1
ATOM 2011 O O . GLY B 1 108 ? 3.809 13.023 19.141 1 97.75 108 GLY B O 1
ATOM 2012 N N . LYS B 1 109 ? 4.969 13.156 21.109 1 97.62 109 LYS B N 1
ATOM 2013 C CA . LYS B 1 109 ? 5.973 14.086 20.594 1 97.62 109 LYS B CA 1
ATOM 2014 C C . LYS B 1 109 ? 6.891 13.398 19.594 1 97.62 109 LYS B C 1
ATOM 2016 O O . LYS B 1 109 ? 7.25 13.992 18.578 1 97.62 109 LYS B O 1
ATOM 2021 N N . THR B 1 110 ? 7.191 12.164 19.875 1 98.25 110 THR B N 1
ATOM 2022 C CA . THR B 1 110 ? 8.141 11.422 19.047 1 98.25 110 THR B CA 1
ATOM 2023 C C . THR B 1 110 ? 7.418 10.383 18.203 1 98.25 110 THR B C 1
ATOM 2025 O O . THR B 1 110 ? 7.766 10.18 17.031 1 98.25 110 THR B O 1
ATOM 2028 N N . ILE B 1 111 ? 6.461 9.703 18.812 1 98.56 111 ILE B N 1
ATOM 2029 C CA . ILE B 1 111 ? 5.703 8.664 18.125 1 98.56 111 ILE B CA 1
ATOM 2030 C C . ILE B 1 111 ? 4.215 9.008 18.156 1 98.56 111 ILE B C 1
ATOM 2032 O O . ILE B 1 111 ? 3.65 9.266 19.219 1 98.56 111 ILE B O 1
ATOM 2036 N N . MET B 1 112 ? 3.65 9.008 16.969 1 98.81 112 MET B N 1
ATOM 2037 C CA . MET B 1 112 ? 2.199 9.117 16.859 1 98.81 112 MET B CA 1
ATOM 2038 C C . MET B 1 112 ? 1.583 7.781 16.469 1 98.81 112 MET B C 1
ATOM 2040 O O . MET B 1 112 ? 2.227 6.973 15.797 1 98.81 112 MET B O 1
ATOM 2044 N N . ARG B 1 113 ? 0.371 7.57 16.922 1 98.88 113 ARG B N 1
ATOM 2045 C CA . ARG B 1 113 ? -0.384 6.387 16.516 1 98.88 113 ARG B CA 1
ATOM 2046 C C . ARG B 1 113 ? -1.714 6.773 15.883 1 98.88 113 ARG B C 1
ATOM 2048 O O . ARG B 1 113 ? -2.391 7.691 16.359 1 98.88 113 ARG B O 1
ATOM 2055 N N . ALA B 1 114 ? -2.053 6.102 14.883 1 98.94 114 ALA B N 1
ATOM 2056 C CA . ALA B 1 114 ? -3.307 6.363 14.188 1 98.94 114 ALA B CA 1
ATOM 2057 C C . ALA B 1 114 ? -4.012 5.059 13.82 1 98.94 114 ALA B C 1
ATOM 2059 O O . ALA B 1 114 ? -3.379 4.004 13.75 1 98.94 114 ALA B O 1
ATOM 2060 N N . SER B 1 115 ? -5.277 5.195 13.656 1 98.94 115 SER B N 1
ATOM 2061 C CA . SER B 1 115 ? -6.094 4.09 13.172 1 98.94 115 SER B CA 1
ATOM 2062 C C . SER B 1 115 ? -6.785 4.445 11.859 1 98.94 115 SER B C 1
ATOM 2064 O O . SER B 1 115 ? -7.027 5.621 11.578 1 98.94 115 SER B O 1
ATOM 2066 N N . GLY B 1 116 ? -6.984 3.455 11.023 1 98.88 116 GLY B N 1
ATOM 2067 C CA . GLY B 1 116 ? -7.648 3.604 9.734 1 98.88 116 GLY B CA 1
ATOM 2068 C C . GLY B 1 116 ? -8.797 2.633 9.539 1 98.88 116 GLY B C 1
ATOM 2069 O O . GLY B 1 116 ? -8.781 1.525 10.086 1 98.88 116 GLY B O 1
ATOM 2070 N N . GLN B 1 117 ? -9.734 3.076 8.859 1 98.94 117 GLN B N 1
ATOM 2071 C CA . GLN B 1 117 ? -10.844 2.236 8.422 1 98.94 117 GLN B CA 1
ATOM 2072 C C . GLN B 1 117 ? -11.227 2.527 6.973 1 98.94 117 GLN B C 1
ATOM 2074 O O . GLN B 1 117 ? -11.188 3.68 6.535 1 98.94 117 GLN B O 1
ATOM 2079 N N . ILE B 1 118 ? -11.594 1.478 6.23 1 98.81 118 ILE B N 1
ATOM 2080 C CA . ILE B 1 118 ? -12.094 1.624 4.867 1 98.81 118 ILE B CA 1
ATOM 2081 C C . ILE B 1 118 ? -13.469 0.96 4.742 1 98.81 118 ILE B C 1
ATOM 2083 O O . ILE B 1 118 ? -13.648 -0.184 5.164 1 98.81 118 ILE B O 1
ATOM 2087 N N . PHE B 1 119 ? -14.336 1.683 4.133 1 98.56 119 PHE B N 1
ATOM 2088 C CA . PHE B 1 119 ? -15.711 1.22 3.951 1 98.56 119 PHE B CA 1
ATOM 2089 C C . PHE B 1 119 ? -16.094 1.212 2.477 1 98.56 119 PHE B C 1
ATOM 2091 O O . PHE B 1 119 ? -15.578 2.014 1.693 1 98.56 119 PHE B O 1
ATOM 2098 N N . ASN B 1 120 ? -17.016 0.275 2.117 1 96.56 120 ASN B N 1
ATOM 2099 C CA . ASN B 1 120 ? -17.609 0.365 0.789 1 96.56 120 ASN B CA 1
ATOM 2100 C C . ASN B 1 120 ? -18.859 1.241 0.794 1 96.56 120 ASN B C 1
ATOM 2102 O O . ASN B 1 120 ? -19.125 1.935 1.775 1 96.56 120 ASN B O 1
ATOM 2106 N N . GLU B 1 121 ? -19.594 1.239 -0.305 1 93.94 121 GLU B N 1
ATOM 2107 C CA . GLU B 1 121 ? -20.75 2.113 -0.481 1 93.94 121 GLU B CA 1
ATOM 2108 C C . GLU B 1 121 ? -21.891 1.721 0.458 1 93.94 121 GLU B C 1
ATOM 2110 O O . GLU B 1 121 ? -22.719 2.559 0.822 1 93.94 121 GLU B O 1
ATOM 2115 N N . ASP B 1 122 ? -21.906 0.485 0.806 1 93.62 122 ASP B N 1
ATOM 2116 C CA . ASP B 1 122 ? -22.938 -0.016 1.708 1 93.62 122 ASP B CA 1
ATOM 2117 C C . ASP B 1 122 ? -22.516 0.149 3.168 1 93.62 122 ASP B C 1
ATOM 2119 O O . ASP B 1 122 ? -23.125 -0.45 4.062 1 93.62 122 ASP B O 1
ATOM 2123 N N . GLN B 1 123 ? -21.422 0.792 3.402 1 95 123 GLN B N 1
ATOM 2124 C CA . GLN B 1 123 ? -20.891 1.101 4.727 1 95 123 GLN B CA 1
ATOM 2125 C C . GLN B 1 123 ? -20.422 -0.163 5.438 1 95 123 GLN B C 1
ATOM 2127 O O . GLN B 1 123 ? -20.406 -0.222 6.668 1 95 123 GLN B O 1
ATOM 2132 N N . GLN B 1 124 ? -20.141 -1.14 4.66 1 96.31 124 GLN B N 1
ATOM 2133 C CA . GLN B 1 124 ? -19.484 -2.307 5.23 1 96.31 124 GLN B CA 1
ATOM 2134 C C . GLN B 1 124 ? -17.984 -2.059 5.414 1 96.31 124 GLN B C 1
ATOM 2136 O O . GLN B 1 124 ? -17.328 -1.496 4.531 1 96.31 124 GLN B O 1
ATOM 2141 N N . LEU B 1 125 ? -17.5 -2.496 6.586 1 98.25 125 LEU B N 1
ATOM 2142 C CA . LEU B 1 125 ? -16.078 -2.359 6.879 1 98.25 125 LEU B CA 1
ATOM 2143 C C . LEU B 1 125 ? -15.258 -3.354 6.062 1 98.25 125 LEU B C 1
ATOM 2145 O O . LEU B 1 125 ? -15.492 -4.562 6.137 1 98.25 125 LEU B O 1
ATOM 2149 N N . LEU B 1 126 ? -14.305 -2.85 5.324 1 98.25 126 LEU B N 1
ATOM 2150 C CA . LEU B 1 126 ? -13.461 -3.691 4.477 1 98.25 126 LEU B CA 1
ATOM 2151 C C . LEU B 1 126 ? -12.102 -3.928 5.121 1 98.25 126 LEU B C 1
ATOM 2153 O O . LEU B 1 126 ? -11.547 -5.023 5.023 1 98.25 126 LEU B O 1
ATOM 2157 N N . VAL B 1 127 ? -11.523 -2.895 5.727 1 98.69 127 VAL B N 1
ATOM 2158 C CA . VAL B 1 127 ? -10.18 -2.959 6.285 1 98.69 127 VAL B CA 1
ATOM 2159 C C . VAL B 1 127 ? -10.125 -2.172 7.594 1 98.69 127 VAL B C 1
ATOM 2161 O O . VAL B 1 127 ? -10.695 -1.086 7.695 1 98.69 127 VAL B O 1
ATOM 2164 N N . ARG B 1 128 ? -9.461 -2.693 8.516 1 98.81 128 ARG B N 1
ATOM 2165 C CA . ARG B 1 128 ? -9.023 -1.976 9.711 1 98.81 128 ARG B CA 1
ATOM 2166 C C . ARG B 1 128 ? -7.5 -1.924 9.789 1 98.81 128 ARG B C 1
ATOM 2168 O O . ARG B 1 128 ? -6.824 -2.932 9.555 1 98.81 128 ARG B O 1
ATOM 2175 N N . SER B 1 129 ? -7.008 -0.781 10.125 1 98.88 129 SER B N 1
ATOM 2176 C CA . SER B 1 129 ? -5.555 -0.628 10.164 1 98.88 129 SER B CA 1
ATOM 2177 C C . SER B 1 129 ? -5.117 0.149 11.398 1 98.88 129 SER B C 1
ATOM 2179 O O . SER B 1 129 ? -5.918 0.863 12.008 1 98.88 129 SER B O 1
ATOM 2181 N N . GLN B 1 130 ? -3.928 -0.047 11.742 1 98.88 130 GLN B N 1
ATOM 2182 C CA . GLN B 1 130 ? -3.223 0.722 12.766 1 98.88 130 GLN B CA 1
ATOM 2183 C C . GLN B 1 130 ? -1.772 0.971 12.367 1 98.88 130 GLN B C 1
ATOM 2185 O O . GLN B 1 130 ? -1.118 0.091 11.797 1 98.88 130 GLN B O 1
ATOM 2190 N N . ALA B 1 131 ? -1.284 2.117 12.766 1 98.88 131 ALA B N 1
ATOM 2191 C CA . ALA B 1 131 ? 0.101 2.426 12.422 1 98.88 131 ALA B CA 1
ATOM 2192 C C . ALA B 1 131 ? 0.739 3.336 13.469 1 98.88 131 ALA B C 1
ATOM 2194 O O . ALA B 1 131 ? 0.037 4.027 14.203 1 98.88 131 ALA B O 1
ATOM 2195 N N . SER B 1 132 ? 2 3.254 13.492 1 98.81 132 SER B N 1
ATOM 2196 C CA . SER B 1 132 ? 2.832 4.195 14.234 1 98.81 132 SER B CA 1
ATOM 2197 C C . SER B 1 132 ? 3.686 5.039 13.297 1 98.81 132 SER B C 1
ATOM 2199 O O . SER B 1 132 ? 4.168 4.547 12.273 1 98.81 132 SER B O 1
ATOM 2201 N N . TYR B 1 133 ? 3.859 6.234 13.664 1 98.69 133 TYR B N 1
ATOM 2202 C CA . TYR B 1 133 ? 4.609 7.191 12.859 1 98.69 133 TYR B CA 1
ATOM 2203 C C . TYR B 1 133 ? 5.684 7.879 13.695 1 98.69 133 TYR B C 1
ATOM 2205 O O . TYR B 1 133 ? 5.43 8.281 14.828 1 98.69 133 TYR B O 1
ATOM 2213 N N . PHE B 1 134 ? 6.84 8 13.148 1 98.44 134 PHE B N 1
AT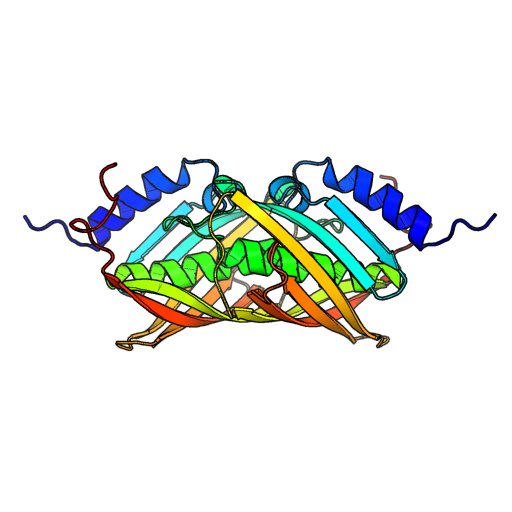OM 2214 C CA . PHE B 1 134 ? 7.906 8.789 13.75 1 98.44 134 PHE B CA 1
ATOM 2215 C C . PHE B 1 134 ? 7.801 10.25 13.336 1 98.44 134 PHE B C 1
ATOM 2217 O O . PHE B 1 134 ? 7.672 10.555 12.148 1 98.44 134 PHE B O 1
ATOM 2224 N N . VAL B 1 135 ? 7.848 11.141 14.273 1 98.06 135 VAL B N 1
ATOM 2225 C CA . VAL B 1 135 ? 7.77 12.57 14 1 98.06 135 VAL B CA 1
ATOM 2226 C C . VAL B 1 135 ? 9.148 13.102 13.617 1 98.06 135 VAL B C 1
ATOM 2228 O O . VAL B 1 135 ? 10.094 13.023 14.406 1 98.06 135 VAL B O 1
ATOM 2231 N N . THR B 1 136 ? 9.227 13.664 12.43 1 95.88 136 THR B N 1
ATOM 2232 C CA . THR B 1 136 ? 10.531 14.117 11.953 1 95.88 136 THR B CA 1
ATOM 2233 C C . THR B 1 136 ? 10.609 15.641 11.977 1 95.88 136 THR B C 1
ATOM 2235 O O . THR B 1 136 ? 11.656 16.219 11.664 1 95.88 136 THR B O 1
ATOM 2238 N N . GLY B 1 137 ? 9.523 16.281 12.273 1 94.44 137 GLY B N 1
ATOM 2239 C CA . GLY B 1 137 ? 9.477 17.734 12.336 1 94.44 137 GLY B CA 1
ATOM 2240 C C . GLY B 1 137 ? 8.078 18.297 12.203 1 94.44 137 GLY B C 1
ATOM 2241 O O . GLY B 1 137 ? 7.098 17.625 12.547 1 94.44 137 GLY B O 1
ATOM 2242 N N . ASN B 1 138 ? 8.062 19.547 11.844 1 93.44 138 ASN B N 1
ATOM 2243 C CA . ASN B 1 138 ? 6.785 20.234 11.672 1 93.44 138 ASN B CA 1
ATOM 2244 C C . ASN B 1 138 ? 6.363 20.266 10.211 1 93.44 138 ASN B C 1
ATOM 2246 O O . ASN B 1 138 ? 7.211 20.297 9.312 1 93.44 138 ASN B O 1
ATOM 2250 N N . PHE B 1 139 ? 5.094 20.234 10.039 1 93.88 139 PHE B N 1
ATOM 2251 C CA . PHE B 1 139 ? 4.512 20.438 8.719 1 93.88 139 PHE B CA 1
ATOM 2252 C C . PHE B 1 139 ? 3.469 21.547 8.75 1 93.88 139 PHE B C 1
ATOM 2254 O O . PHE B 1 139 ? 2.316 21.312 9.125 1 93.88 139 PHE B O 1
ATOM 2261 N N . CYS B 1 140 ? 3.961 22.734 8.336 1 87.88 140 CYS B N 1
ATOM 2262 C CA . CYS B 1 140 ? 3.072 23.891 8.359 1 87.88 140 CYS B CA 1
ATOM 2263 C C . CYS B 1 140 ? 3.404 24.875 7.234 1 87.88 140 CYS B C 1
ATOM 2265 O O . CYS B 1 140 ? 4.371 24.656 6.5 1 87.88 140 CYS B O 1
ATOM 2267 N N . GLU B 1 141 ? 2.477 25.766 7.051 1 83.88 141 GLU B N 1
ATOM 2268 C CA . GLU B 1 141 ? 2.537 26.703 5.941 1 83.88 141 GLU B CA 1
ATOM 2269 C C . GLU B 1 141 ? 3.875 27.438 5.906 1 83.88 141 GLU B C 1
ATOM 2271 O O . GLU B 1 141 ? 4.328 27.875 4.844 1 83.88 141 GLU B O 1
ATOM 2276 N N . ASN B 1 142 ? 4.523 27.469 6.984 1 78.62 142 ASN B N 1
ATOM 2277 C CA . ASN B 1 142 ? 5.805 28.156 7.047 1 78.62 142 ASN B CA 1
ATOM 2278 C C . ASN B 1 142 ? 6.953 27.25 6.594 1 78.62 142 ASN B C 1
ATOM 2280 O O . ASN B 1 142 ? 8.008 27.75 6.18 1 78.62 142 ASN B O 1
ATOM 2284 N N . ASP B 1 143 ? 6.82 25.969 6.691 1 72.25 143 ASP B N 1
ATOM 2285 C CA . ASP B 1 143 ? 7.871 25 6.406 1 72.25 143 ASP B CA 1
ATOM 2286 C C . ASP B 1 143 ? 7.707 24.406 5.012 1 72.25 143 ASP B C 1
ATOM 2288 O O . ASP B 1 143 ? 8.688 23.984 4.387 1 72.25 143 ASP B O 1
ATOM 2292 N N . TYR B 1 144 ? 6.582 24.281 4.488 1 65.12 144 TYR B N 1
ATOM 2293 C CA . TYR B 1 144 ? 6.277 23.594 3.229 1 65.12 144 TYR B CA 1
ATOM 2294 C C . TYR B 1 144 ? 5.418 24.484 2.33 1 65.12 144 TYR B C 1
ATOM 2296 O O . TYR B 1 144 ? 4.574 25.234 2.818 1 65.12 144 TYR B O 1
ATOM 2304 N N . PRO B 1 145 ? 5.441 24.266 1.055 1 56.16 145 PRO B N 1
ATOM 2305 C CA . PRO B 1 145 ? 6.461 23.547 0.291 1 56.16 145 PRO B CA 1
ATOM 2306 C C . PRO B 1 145 ? 7.812 24.266 0.3 1 56.16 145 PRO B C 1
ATOM 2308 O O . PRO B 1 145 ? 7.875 25.484 0.452 1 56.16 145 PRO B O 1
ATOM 2311 N N . ARG B 1 146 ? 9.016 23.469 0.766 1 49.09 146 ARG B N 1
ATOM 2312 C CA . ARG B 1 146 ? 10.289 24.172 0.607 1 49.09 146 ARG B CA 1
ATOM 2313 C C . ARG B 1 146 ? 10.375 24.844 -0.755 1 49.09 146 ARG B C 1
ATOM 2315 O O . ARG B 1 146 ? 10.109 24.219 -1.784 1 49.09 146 ARG B O 1
ATOM 2322 N N . ILE B 1 147 ? 10.109 26.094 -0.86 1 38 147 ILE B N 1
ATOM 2323 C CA . ILE B 1 147 ? 10.438 26.906 -2.027 1 38 147 ILE B CA 1
ATOM 2324 C C . ILE B 1 147 ? 11.766 26.438 -2.625 1 38 147 ILE B C 1
ATOM 2326 O O . ILE B 1 147 ? 12.781 26.406 -1.931 1 38 147 ILE B O 1
ATOM 2330 N N . LYS B 1 148 ? 11.719 25.484 -3.547 1 34.59 148 LYS B N 1
ATOM 2331 C CA . LYS B 1 148 ? 12.922 25.516 -4.371 1 34.59 148 LYS B CA 1
ATOM 2332 C C . LYS B 1 148 ? 13.219 26.938 -4.855 1 34.59 148 LYS B C 1
ATOM 2334 O O . LYS B 1 148 ? 12.305 27.672 -5.254 1 34.59 148 LYS B O 1
#

Secondary structure (DSSP, 8-state):
----HHHHHHHHHHHHTTSSSHHHHTTEEEEEEETTEEEEEEE--GGGB-TTSBB-HHHHHHHHHHHHHHHHHTTTEEEEEEEEEEEE----BTT-EEEEEEEEEEE-SSEEEEEEEEE-TT--EEEEEEEEEEEEEE-STTTSS---/----HHHHHHHHHHHHTTSSSHHHHTTEEEEEEETTEEEEEEE--GGGB-TTSBB-HHHHHHHHHHHHHHHHHTTTEEEEEEEEEEEE----BTT-EEEEEEEEEEE-SSEEEEEEEEE-TT--EEEEEEEEEEEEEE-STTTSS---

InterPro domains:
  IPR003736 Phenylacetic acid degradation-related domain [TIGR00369] (24-131)
  IPR006683 Thioesterase domain [PF03061] (52-125)
  IPR029069 HotDog domain superfamily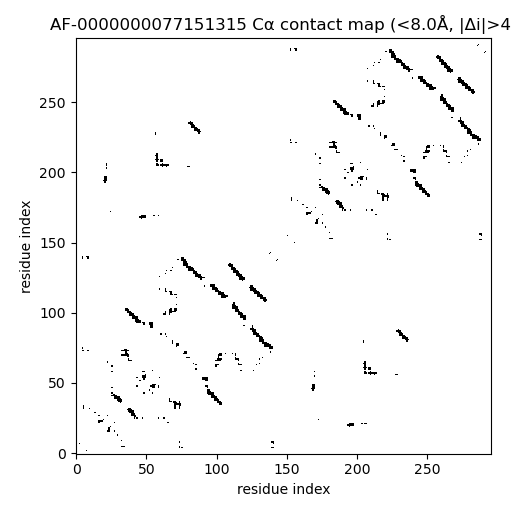 [SSF54637] (20-134)
  IPR039298 Acyl-coenzyme A thioesterase 13 [PTHR21660] (22-134)

Solvent-accessible surface area (backbone atoms only — not comparable to full-atom values): 14830 Å² total; per-residue (Å²): 125,85,71,52,68,58,60,53,49,52,55,50,49,59,56,55,42,69,42,78,24,54,54,31,76,50,46,64,38,84,72,45,76,45,78,33,27,23,30,34,32,27,66,39,44,72,39,46,25,38,98,85,50,29,56,22,68,26,51,54,45,23,53,40,43,50,25,24,51,48,2,44,34,49,65,38,32,28,68,46,68,39,33,40,38,40,39,44,73,48,87,49,56,58,70,40,42,38,39,36,37,7,32,52,74,39,87,46,87,53,50,30,31,24,34,22,39,31,24,42,83,84,66,44,70,24,35,44,33,40,35,35,26,41,49,79,48,68,39,44,82,87,59,46,79,70,77,125,125,85,71,52,68,58,60,52,49,51,54,50,50,60,56,54,42,70,42,77,25,55,54,31,74,52,46,65,40,84,73,46,75,46,79,31,28,23,29,34,32,28,66,38,42,71,39,47,26,37,98,84,48,29,56,22,68,26,49,55,45,24,53,40,42,49,26,25,52,48,4,44,35,49,66,38,32,28,67,46,66,39,32,40,38,39,38,44,72,47,87,50,56,59,69,40,43,37,40,36,38,8,31,52,75,40,88,46,86,54,50,30,31,24,34,22,41,29,24,42,83,85,67,45,71,24,33,41,34,40,34,35,26,40,49,79,49,68,40,44,82,87,59,45,77,71,77,124

pLDDT: mean 93.7, std 11.5, range [34.59, 98.94]

Nearest PDB structures (foldseek):
  3lbe-assembly1_B  TM=9.833E-01  e=2.837E-13  Streptococcus mutans UA159
  4zrb-assembly1_D  TM=9.824E-01  e=1.554E-12  Streptococcus pneumoniae TIGR4
  4zrb-assembly2_G  TM=9.344E-01  e=1.466E-12  Streptococcus pneumoniae TIGR4
  4xy6-assembly1_A  TM=9.794E-01  e=4.738E-12  Streptococcus pneumoniae TIGR4
  2fs2-assembly1_B  TM=9.249E-01  e=2.210E-12  Escherichia coli